Protein AF-A0A3G1A883-F1 (afdb_monomer)

Foldseek 3Di:
DVVVCVVVVHDDDDFDFDPVVVLVCCVPVNFAAVVGPVVVVRVVVRVVVVCVVVVQQAAEDAAALPPDVVLVVVLVVCVVVVHQDDNRYGYPPHDPDPLNVLVVCLVVVNDDVVLLLLQLDDDDLRDLPDDLLSNVSCVPPDDPDVPSNVVSLVVCCVPAPVVQDDSCLCVNRVLSNYHSVVSNVVVVCVVPDDCPDDDDSVNSSCVSNVSNDPDPD

Sequence (217 aa):
MEKIASKLDVPLETATPDKNKLLYYMATQGLPKRGDRWCTYLKTRSLREVKKKIKAEIEAKAERALEAGKRYERLSSLANKGIYLNGGVINLVHDLTITEIAELLKKEGLVHPHYIQGLPRVSCRFCPYRGLYELKLSEKHEVEDEGTIDSILARTYREYYSQVSTREEFLTYHLWRFTPSVAKLRLQEEKETLHSEKLTLDQAREMFSSLWVASRG

Solvent-accessible surface area (backbone atoms only — not comparable to full-atom values): 12824 Å² total; per-residue (Å²): 108,67,71,56,28,62,76,67,75,45,90,78,86,83,71,71,58,61,63,69,60,50,51,50,45,35,75,72,70,26,70,44,25,59,98,46,52,67,64,55,54,43,53,55,49,30,50,51,55,50,40,61,75,71,62,63,74,64,45,82,47,84,57,33,16,89,74,41,71,79,39,27,69,64,35,45,64,30,49,78,67,70,53,41,68,57,95,48,35,36,34,92,38,32,77,52,52,73,64,60,50,36,52,53,28,52,76,69,74,60,65,56,67,56,35,64,70,21,33,87,67,93,74,66,72,76,44,42,85,53,52,71,68,53,40,62,71,32,70,82,55,88,67,98,54,61,68,61,52,51,54,36,51,54,49,46,36,65,78,62,30,61,91,63,44,56,74,64,57,35,58,75,70,48,33,69,24,40,55,57,73,56,33,41,51,55,54,50,53,57,76,68,52,78,78,86,74,84,82,52,74,65,57,52,25,48,64,45,12,55,74,63,49,77,77,85,125

Radius of gyration: 20.19 Å; Cα contacts (8 Å, |Δi|>4): 188; chains: 1; bounding box: 50×40×55 Å

Organism: NCBI:txid697581

Nearest PDB structures (foldseek):
  4abn-assembly1_A  TM=1.892E-01  e=7.967E+00  Mus musculus
  4abn-assembly2_B  TM=2.180E-01  e=9.898E+00  Mus musculus

Structure (mmCIF, N/CA/C/O backbone):
data_AF-A0A3G1A883-F1
#
_entry.id   AF-A0A3G1A883-F1
#
loop_
_atom_site.group_PDB
_atom_site.id
_atom_site.type_symbol
_atom_site.label_atom_id
_atom_site.label_alt_id
_atom_site.label_comp_id
_atom_site.label_asym_id
_atom_site.label_entity_id
_atom_site.label_seq_id
_atom_site.pdbx_PDB_ins_code
_atom_site.Cartn_x
_atom_site.Cartn_y
_atom_site.Cartn_z
_atom_site.occupancy
_atom_site.B_iso_or_equiv
_atom_site.auth_seq_id
_atom_site.auth_comp_id
_atom_site.auth_asym_id
_atom_site.auth_atom_id
_atom_site.pdbx_PDB_model_num
ATOM 1 N N . MET A 1 1 ? -3.118 -8.995 12.909 1.00 80.31 1 MET A N 1
ATOM 2 C CA . MET A 1 1 ? -4.585 -8.869 13.064 1.00 80.31 1 MET A CA 1
ATOM 3 C C . MET A 1 1 ? -5.096 -9.831 14.121 1.00 80.31 1 MET A C 1
ATOM 5 O O . MET A 1 1 ? -5.686 -9.362 15.079 1.00 80.31 1 MET A O 1
ATOM 9 N N . GLU A 1 2 ? -4.777 -11.122 14.025 1.00 87.19 2 GLU A N 1
ATOM 10 C CA . GLU A 1 2 ? -5.146 -12.147 15.022 1.00 87.19 2 GLU A CA 1
ATOM 11 C C . GLU A 1 2 ? -4.740 -11.782 16.457 1.00 87.19 2 GLU A C 1
ATOM 13 O O . GLU A 1 2 ? -5.580 -11.798 17.347 1.00 87.19 2 GLU A O 1
ATOM 18 N N . LYS A 1 3 ? -3.497 -11.317 16.665 1.00 86.62 3 LYS A N 1
ATOM 19 C CA . LYS A 1 3 ? -3.028 -10.821 17.976 1.00 86.62 3 LYS A CA 1
ATOM 20 C C . LYS A 1 3 ? -3.941 -9.739 18.576 1.00 86.62 3 LYS A C 1
ATOM 22 O O . LYS A 1 3 ? -4.154 -9.720 19.780 1.00 86.62 3 LYS A O 1
ATOM 27 N N . ILE A 1 4 ? -4.456 -8.825 17.748 1.00 88.88 4 ILE A N 1
ATOM 28 C CA . ILE A 1 4 ? -5.314 -7.721 18.207 1.00 88.88 4 ILE A CA 1
ATOM 29 C C . ILE A 1 4 ? -6.705 -8.251 18.549 1.00 88.88 4 ILE A C 1
ATOM 31 O O . ILE A 1 4 ? -7.224 -7.928 19.610 1.00 88.88 4 ILE A O 1
ATOM 35 N N . ALA A 1 5 ? -7.279 -9.083 17.676 1.00 90.88 5 ALA A N 1
ATOM 36 C CA . ALA A 1 5 ? -8.585 -9.693 17.900 1.00 90.88 5 ALA A CA 1
ATOM 37 C C . ALA A 1 5 ? -8.602 -10.533 19.187 1.00 90.88 5 ALA A C 1
ATOM 39 O O . ALA A 1 5 ? -9.494 -10.371 20.009 1.00 90.88 5 ALA A O 1
ATOM 40 N N . SER A 1 6 ? -7.551 -11.331 19.409 1.00 89.19 6 SER A N 1
ATOM 41 C CA . SER A 1 6 ? -7.370 -12.109 20.638 1.00 89.19 6 SER A CA 1
ATOM 42 C C . SER A 1 6 ? -7.191 -11.227 21.879 1.00 89.19 6 SER A C 1
ATOM 44 O O . SER A 1 6 ? -7.816 -11.502 22.895 1.00 89.19 6 SER A O 1
ATOM 46 N N . LYS A 1 7 ? -6.404 -10.139 21.809 1.00 89.19 7 LYS A N 1
ATOM 47 C CA . LYS A 1 7 ? -6.234 -9.201 22.941 1.00 89.19 7 LYS A CA 1
ATOM 48 C C . LYS A 1 7 ? -7.548 -8.511 23.334 1.00 89.19 7 LYS A C 1
ATOM 50 O O . LYS A 1 7 ? -7.721 -8.175 24.499 1.00 89.19 7 LYS A O 1
ATOM 55 N N . LEU A 1 8 ? -8.431 -8.262 22.368 1.00 91.00 8 LEU A N 1
ATOM 56 C CA . LEU A 1 8 ? -9.716 -7.588 22.574 1.00 91.00 8 LEU A CA 1
ATOM 57 C C . LEU A 1 8 ? -10.884 -8.553 22.817 1.00 91.00 8 LEU A C 1
ATOM 59 O O . LEU A 1 8 ? -11.998 -8.080 23.009 1.00 91.00 8 LEU A O 1
ATOM 63 N N . ASP A 1 9 ? -10.638 -9.865 22.781 1.00 93.69 9 ASP A N 1
ATOM 64 C CA . ASP A 1 9 ? -11.664 -10.910 22.857 1.00 93.69 9 ASP A CA 1
ATOM 65 C C . ASP A 1 9 ? -12.824 -10.694 21.864 1.00 93.69 9 ASP A C 1
ATOM 67 O O . ASP A 1 9 ? -14.006 -10.776 22.192 1.00 93.69 9 ASP A O 1
ATOM 71 N N . VAL A 1 10 ? -12.476 -10.360 20.615 1.00 92.50 10 VAL A N 1
ATOM 72 C CA . VAL A 1 10 ? -13.451 -10.143 19.535 1.00 92.50 10 VAL A CA 1
ATOM 73 C C . VAL A 1 10 ? -13.255 -11.140 18.393 1.00 92.50 10 VAL A C 1
ATOM 75 O O . VAL A 1 10 ? -12.116 -11.415 18.001 1.00 92.50 10 VAL A O 1
ATOM 78 N N . PRO A 1 11 ? -14.344 -11.652 17.788 1.00 90.50 11 PRO A N 1
ATOM 79 C CA . PRO A 1 11 ? -14.242 -12.514 16.619 1.00 90.50 11 PRO A CA 1
ATOM 80 C C . PRO A 1 11 ? -13.691 -11.735 15.417 1.00 90.50 11 PRO A C 1
ATOM 82 O O . PRO A 1 11 ? -14.156 -10.641 15.089 1.00 90.50 11 PRO A O 1
ATOM 85 N N . LEU A 1 12 ? -12.704 -12.316 14.732 1.00 92.12 12 LEU A N 1
ATOM 86 C CA . LEU A 1 12 ? -12.123 -11.748 13.517 1.00 92.12 12 LEU A CA 1
ATOM 87 C C . LEU A 1 12 ? -12.805 -12.330 12.273 1.00 92.12 12 LEU A C 1
ATOM 89 O O . LEU A 1 12 ? -12.467 -13.424 11.831 1.00 92.12 12 LEU A O 1
ATOM 93 N N . GLU A 1 13 ? -13.712 -11.569 11.662 1.00 91.19 13 GLU A N 1
ATOM 94 C CA . GLU A 1 13 ? -14.245 -11.900 10.335 1.00 91.19 13 GLU A CA 1
ATOM 95 C C . GLU A 1 13 ? -13.267 -11.410 9.254 1.00 91.19 13 GLU A C 1
ATOM 97 O O . GLU A 1 13 ? -12.919 -10.225 9.189 1.00 91.19 13 GLU A O 1
ATOM 102 N N . THR A 1 14 ? -12.825 -12.315 8.379 1.00 91.44 14 THR A N 1
ATOM 103 C CA . THR A 1 14 ? -11.969 -11.981 7.232 1.00 91.44 14 THR A CA 1
ATOM 104 C C . THR A 1 14 ? -12.774 -11.997 5.936 1.00 91.44 14 THR A C 1
ATOM 106 O O . THR A 1 14 ? -13.655 -12.827 5.733 1.00 91.44 14 THR A O 1
ATOM 109 N N . ALA A 1 15 ? -12.495 -11.040 5.049 1.00 92.94 15 ALA A N 1
ATOM 110 C CA . ALA A 1 15 ? -13.175 -10.905 3.765 1.00 92.94 15 ALA A CA 1
ATOM 111 C C . ALA A 1 15 ? -12.174 -11.119 2.627 1.00 92.94 15 ALA A C 1
ATOM 113 O O . ALA A 1 15 ? -11.273 -10.298 2.434 1.00 92.94 15 ALA A O 1
ATOM 114 N N . THR A 1 16 ? -12.362 -12.183 1.852 1.00 92.75 16 THR A N 1
ATOM 115 C CA . THR A 1 16 ? -11.492 -12.524 0.719 1.00 92.75 16 THR A CA 1
ATOM 116 C C . THR A 1 16 ? -12.195 -12.184 -0.599 1.00 92.75 16 THR A C 1
ATOM 118 O O . THR A 1 16 ? -13.404 -12.404 -0.727 1.00 92.75 16 THR A O 1
ATOM 121 N N . PRO A 1 17 ? -11.495 -11.601 -1.588 1.00 93.81 17 PRO A N 1
ATOM 122 C CA . PRO A 1 17 ? -12.058 -11.421 -2.919 1.00 93.81 17 PRO A CA 1
ATOM 123 C C . PRO A 1 17 ? -12.319 -12.765 -3.604 1.00 93.81 17 PRO A C 1
ATOM 125 O O . PRO A 1 17 ? -11.613 -13.743 -3.388 1.00 93.81 17 PRO A O 1
ATOM 128 N N . ASP A 1 18 ? -13.322 -12.782 -4.477 1.00 93.50 18 ASP A N 1
ATOM 129 C CA . ASP A 1 18 ? -13.596 -13.900 -5.380 1.00 93.50 18 ASP A CA 1
ATOM 130 C C . ASP A 1 18 ? -12.344 -14.222 -6.218 1.00 93.50 18 ASP A C 1
ATOM 132 O O . ASP A 1 18 ? -11.878 -13.386 -7.004 1.00 93.50 18 ASP A O 1
ATOM 136 N N . LYS A 1 19 ? -11.794 -15.429 -6.026 1.00 93.19 19 LYS A N 1
ATOM 137 C CA . LYS A 1 19 ? -10.535 -15.869 -6.645 1.00 93.19 19 LYS A CA 1
ATOM 138 C C . LYS A 1 19 ? -10.628 -15.915 -8.169 1.00 93.19 19 LYS A C 1
ATOM 140 O O . LYS A 1 19 ? -9.688 -15.504 -8.843 1.00 93.19 19 LYS A O 1
ATOM 145 N N . ASN A 1 20 ? -11.771 -16.318 -8.722 1.00 94.81 20 ASN A N 1
ATOM 146 C CA . ASN A 1 20 ? -11.961 -16.378 -10.171 1.00 94.81 20 ASN A CA 1
ATOM 147 C C . ASN A 1 20 ? -11.961 -14.975 -10.778 1.00 94.81 20 ASN A C 1
ATOM 149 O O . ASN A 1 20 ? -11.325 -14.744 -11.804 1.00 94.81 20 ASN A O 1
ATOM 153 N N . LYS A 1 21 ? -12.604 -14.007 -10.115 1.00 95.44 21 LYS A N 1
ATOM 154 C CA . LYS A 1 21 ? -12.554 -12.603 -10.553 1.00 95.44 21 LYS A CA 1
ATOM 155 C C . LYS A 1 21 ? -11.153 -12.024 -10.435 1.00 95.44 21 LYS A C 1
ATOM 157 O O . LYS A 1 21 ? -10.721 -11.325 -11.344 1.00 95.44 21 LYS A O 1
ATOM 162 N N . LEU A 1 22 ? -10.445 -12.304 -9.341 1.00 94.94 22 LEU A N 1
ATOM 163 C CA . LEU A 1 22 ? -9.058 -11.873 -9.162 1.00 94.94 22 LEU A CA 1
ATOM 164 C C . LEU A 1 22 ? -8.174 -12.377 -10.311 1.00 94.94 22 LEU A C 1
ATOM 166 O O . LEU A 1 22 ? -7.515 -11.572 -10.968 1.00 94.94 22 LEU A O 1
ATOM 170 N N . LEU A 1 23 ? -8.221 -13.682 -10.592 1.00 94.69 23 LEU A N 1
ATOM 171 C CA . LEU A 1 23 ? -7.467 -14.301 -11.681 1.00 94.69 23 LEU A CA 1
ATOM 172 C C . LEU A 1 23 ? -7.874 -13.743 -13.045 1.00 94.69 23 LEU A C 1
ATOM 174 O O . LEU A 1 23 ? -7.003 -13.451 -13.856 1.00 94.69 23 LEU A O 1
ATOM 178 N N . TYR A 1 24 ? -9.168 -13.508 -13.278 1.00 95.81 24 TYR A N 1
ATOM 179 C CA . TYR A 1 24 ? -9.652 -12.865 -14.499 1.00 95.81 24 TYR A CA 1
ATOM 180 C C . TYR A 1 24 ? -9.040 -11.471 -14.701 1.00 95.81 24 TYR A C 1
ATOM 182 O O . TYR A 1 24 ? -8.519 -11.176 -15.778 1.00 95.81 24 TYR A O 1
ATOM 190 N N . TYR A 1 25 ? -9.049 -10.615 -13.673 1.00 96.12 25 TYR A N 1
ATOM 191 C CA . TYR A 1 25 ? -8.440 -9.284 -13.763 1.00 96.12 25 TYR A CA 1
ATOM 192 C C . TYR A 1 25 ? -6.928 -9.360 -13.987 1.00 96.12 25 TYR A C 1
ATOM 194 O O . TYR A 1 25 ? -6.402 -8.638 -14.828 1.00 96.12 25 TYR A O 1
ATOM 202 N N . MET A 1 26 ? -6.225 -10.262 -13.299 1.00 94.94 26 MET A N 1
ATOM 203 C CA . MET A 1 26 ? -4.786 -10.452 -13.506 1.00 94.94 26 MET A CA 1
ATOM 204 C C . MET A 1 26 ? -4.472 -10.953 -14.923 1.00 94.94 26 MET A C 1
ATOM 206 O O . MET A 1 26 ? -3.575 -10.430 -15.589 1.00 94.94 26 MET A O 1
ATOM 210 N N . ALA A 1 27 ? -5.242 -11.921 -15.420 1.00 94.25 27 ALA A N 1
ATOM 211 C CA . ALA A 1 27 ? -5.080 -12.503 -16.748 1.00 94.25 27 ALA A CA 1
ATOM 212 C C . ALA A 1 27 ? -5.402 -11.519 -17.879 1.00 94.25 27 ALA A C 1
ATOM 214 O O . ALA A 1 27 ? -4.803 -11.616 -18.942 1.00 94.25 27 ALA A O 1
ATOM 215 N N . THR A 1 28 ? -6.299 -10.558 -17.660 1.00 93.56 28 THR A N 1
ATOM 216 C CA . THR A 1 28 ? -6.707 -9.593 -18.694 1.00 93.56 28 THR A CA 1
ATOM 217 C C . THR A 1 28 ? -5.953 -8.268 -18.595 1.00 93.56 28 THR A C 1
ATOM 219 O O . THR A 1 28 ? -5.447 -7.775 -19.597 1.00 93.56 28 THR A O 1
ATOM 222 N N . GLN A 1 29 ? -5.800 -7.709 -17.394 1.00 93.75 29 GLN A N 1
ATOM 223 C CA . GLN A 1 29 ? -5.249 -6.363 -17.168 1.00 93.75 29 GLN A CA 1
ATOM 224 C C . GLN A 1 29 ? -3.818 -6.363 -16.611 1.00 93.75 29 GLN A C 1
ATOM 226 O O . GLN A 1 29 ? -3.143 -5.329 -16.619 1.00 93.75 29 GLN A O 1
ATOM 231 N N . GLY A 1 30 ? -3.335 -7.514 -16.141 1.00 95.69 30 GLY A N 1
ATOM 232 C CA . GLY A 1 30 ? -2.066 -7.624 -15.430 1.00 95.69 30 GLY A CA 1
ATOM 233 C C . GLY A 1 30 ? -2.177 -7.189 -13.967 1.00 95.69 30 GLY A C 1
ATOM 234 O O . GLY A 1 30 ? -3.262 -7.138 -13.385 1.00 95.69 30 GLY A O 1
ATOM 235 N N . LEU A 1 31 ? -1.037 -6.871 -13.350 1.00 96.31 31 LEU A N 1
ATOM 236 C CA . LEU A 1 31 ? -1.010 -6.312 -11.996 1.00 96.31 31 LEU A CA 1
ATOM 237 C C . LEU A 1 31 ? -1.662 -4.913 -11.951 1.00 96.31 31 LEU A C 1
ATOM 239 O O . LEU A 1 31 ? -1.635 -4.190 -12.950 1.00 96.31 31 LEU A O 1
ATOM 243 N N . PRO A 1 32 ? -2.238 -4.502 -10.803 1.00 96.12 32 PRO A N 1
ATOM 244 C CA . PRO A 1 32 ? -2.897 -3.202 -10.676 1.00 96.12 32 PRO A CA 1
ATOM 245 C C . PRO A 1 32 ? -1.933 -2.045 -10.954 1.00 96.12 32 PRO A C 1
ATOM 247 O O . PRO A 1 32 ? -0.794 -2.058 -10.498 1.00 96.12 32 PRO A O 1
ATOM 250 N N . LYS A 1 33 ? -2.399 -0.994 -11.633 1.00 95.62 33 LYS A N 1
ATOM 251 C CA . LYS A 1 33 ? -1.567 0.149 -12.043 1.00 95.62 33 LYS A CA 1
ATOM 252 C C . LYS A 1 33 ? -1.961 1.420 -11.295 1.00 95.62 33 LYS A C 1
ATOM 254 O O . LYS A 1 33 ? -3.002 1.508 -10.638 1.00 95.62 33 LYS A O 1
ATOM 259 N N . ARG A 1 34 ? -1.116 2.448 -11.349 1.00 94.88 34 ARG A N 1
ATOM 260 C CA . ARG A 1 34 ? -1.487 3.786 -10.875 1.00 94.88 34 ARG A CA 1
ATOM 261 C C . ARG A 1 34 ? -2.581 4.334 -11.788 1.00 94.88 34 ARG A C 1
ATOM 263 O O . ARG A 1 34 ? -2.458 4.261 -13.003 1.00 94.88 34 ARG A O 1
ATOM 270 N N . GLY A 1 35 ? -3.651 4.856 -11.195 1.00 90.88 35 GLY A N 1
ATOM 271 C CA . GLY A 1 35 ? -4.847 5.280 -11.932 1.00 90.88 35 GLY A CA 1
ATOM 272 C C . GLY A 1 35 ? -5.842 4.151 -12.224 1.00 90.88 35 GLY A C 1
ATOM 273 O O . GLY A 1 35 ? -7.036 4.420 -12.235 1.00 90.88 35 GLY A O 1
ATOM 274 N N . ASP A 1 36 ? -5.388 2.898 -12.326 1.00 90.81 36 ASP A N 1
ATOM 275 C CA . ASP A 1 36 ? -6.244 1.734 -12.586 1.00 90.81 36 ASP A CA 1
ATOM 276 C C . ASP A 1 36 ? -6.092 0.656 -11.500 1.00 90.81 36 ASP A C 1
ATOM 278 O O . ASP A 1 36 ? -5.261 -0.256 -11.559 1.00 90.81 36 ASP A O 1
ATOM 282 N N . ARG A 1 37 ? -6.891 0.813 -10.439 1.00 91.75 37 ARG A N 1
ATOM 283 C CA . ARG A 1 37 ? -6.879 -0.047 -9.249 1.00 91.75 37 ARG A CA 1
ATOM 284 C C . ARG A 1 37 ? -8.102 -0.954 -9.193 1.00 91.75 37 ARG A C 1
ATOM 286 O O . ARG A 1 37 ? -8.859 -0.905 -8.216 1.00 91.75 37 ARG A O 1
ATOM 293 N N . TRP A 1 38 ? -8.261 -1.828 -10.180 1.00 94.75 38 TRP A N 1
ATOM 294 C CA . TRP A 1 38 ? -9.290 -2.874 -10.155 1.00 94.75 38 TRP A CA 1
ATOM 295 C C . TRP A 1 38 ? -9.273 -3.687 -8.840 1.00 94.75 38 TRP A C 1
ATOM 297 O O . TRP A 1 38 ? -10.321 -4.047 -8.303 1.00 94.75 38 TRP A O 1
ATOM 307 N N . CYS A 1 39 ? -8.102 -3.871 -8.219 1.00 94.88 39 CYS A N 1
ATOM 308 C CA . CYS A 1 39 ? -7.965 -4.568 -6.935 1.00 94.88 39 CYS A CA 1
ATOM 309 C C . CYS A 1 39 ? -8.685 -3.862 -5.768 1.00 94.88 39 CYS A C 1
ATOM 311 O O . CYS A 1 39 ? -9.176 -4.512 -4.844 1.00 94.88 39 CYS A O 1
ATOM 313 N N . THR A 1 40 ? -8.800 -2.529 -5.805 1.00 94.88 40 THR A N 1
ATOM 314 C CA . THR A 1 40 ? -9.529 -1.759 -4.782 1.00 94.88 40 THR A CA 1
ATOM 315 C C . THR A 1 40 ? -11.031 -1.986 -4.903 1.00 94.88 40 THR A C 1
ATOM 317 O O . THR A 1 40 ? -11.722 -2.080 -3.887 1.00 94.88 40 THR A O 1
ATOM 320 N N . TYR A 1 41 ? -11.540 -2.129 -6.128 1.00 94.06 41 TYR A N 1
ATOM 321 C CA . TYR A 1 41 ? -12.930 -2.512 -6.353 1.00 94.06 41 TYR A CA 1
ATOM 322 C C . TYR A 1 41 ? -13.225 -3.888 -5.739 1.00 94.06 41 TYR A C 1
ATOM 324 O O . TYR A 1 41 ? -14.160 -4.001 -4.948 1.00 94.06 41 TYR A O 1
ATOM 332 N N . LEU A 1 42 ? -12.382 -4.897 -5.992 1.00 95.44 42 LEU A N 1
ATOM 333 C CA . LEU A 1 42 ? -12.554 -6.230 -5.398 1.00 95.44 42 LEU A CA 1
ATOM 334 C C . LEU A 1 42 ? -12.522 -6.187 -3.863 1.00 95.44 42 LEU A C 1
ATOM 336 O O . LEU A 1 42 ? -13.435 -6.698 -3.221 1.00 95.44 42 LEU A O 1
ATOM 340 N N . LYS A 1 43 ? -11.541 -5.487 -3.274 1.00 94.44 43 LYS A N 1
ATOM 341 C CA . LYS A 1 43 ? -11.455 -5.288 -1.816 1.00 94.44 43 LYS A CA 1
ATOM 342 C C . LYS A 1 43 ? -12.729 -4.657 -1.249 1.00 94.44 43 LYS A C 1
ATOM 344 O O . LYS A 1 43 ? -13.287 -5.134 -0.265 1.00 94.44 43 LYS A O 1
ATOM 349 N N . THR A 1 44 ? -13.172 -3.544 -1.832 1.00 94.56 44 THR A N 1
ATOM 350 C CA . THR A 1 44 ? -14.329 -2.797 -1.311 1.00 94.56 44 THR A CA 1
ATOM 351 C C . THR A 1 44 ? -15.631 -3.568 -1.477 1.00 94.56 44 THR A C 1
ATOM 353 O O . THR A 1 44 ? -16.489 -3.484 -0.600 1.00 94.56 44 THR A O 1
ATOM 356 N N . ARG A 1 45 ? -15.771 -4.351 -2.550 1.00 94.81 45 ARG A N 1
ATOM 357 C CA . ARG A 1 45 ? -16.911 -5.242 -2.759 1.00 94.81 45 ARG A CA 1
ATOM 358 C C . ARG A 1 45 ? -16.999 -6.310 -1.668 1.00 94.81 45 ARG A C 1
ATOM 360 O O . ARG A 1 45 ? -18.036 -6.379 -1.016 1.00 94.81 45 ARG A O 1
ATOM 367 N N . SER A 1 46 ? -15.921 -7.053 -1.413 1.00 94.94 46 SER A N 1
ATOM 368 C CA . SER A 1 46 ? -15.905 -8.092 -0.371 1.00 94.94 46 SER A CA 1
ATOM 369 C C . SER A 1 46 ? -16.227 -7.525 1.012 1.00 94.94 46 SER A C 1
ATOM 371 O O . SER A 1 46 ? -17.024 -8.091 1.754 1.00 94.94 46 SER A O 1
ATOM 373 N N . LEU A 1 47 ? -15.694 -6.343 1.341 1.00 93.69 47 LEU A N 1
ATOM 374 C CA . LEU A 1 47 ? -16.017 -5.670 2.604 1.00 93.69 47 LEU A CA 1
ATOM 375 C C . LEU A 1 47 ? -17.495 -5.258 2.698 1.00 93.69 47 LEU A C 1
ATOM 377 O O . LEU A 1 47 ? -18.079 -5.327 3.775 1.00 93.69 47 LEU A O 1
ATOM 381 N N . ARG A 1 48 ? -18.121 -4.827 1.594 1.00 92.62 48 ARG A N 1
ATOM 382 C CA . ARG A 1 48 ? -19.559 -4.497 1.571 1.00 92.62 48 ARG A CA 1
ATOM 383 C C . ARG A 1 48 ? -20.430 -5.734 1.770 1.00 92.62 48 ARG A C 1
ATOM 385 O O . ARG A 1 48 ? -21.446 -5.640 2.450 1.00 92.62 48 ARG A O 1
ATOM 392 N N . GLU A 1 49 ? -20.051 -6.863 1.179 1.00 93.50 49 GLU A N 1
ATOM 393 C CA . GLU A 1 49 ? -20.764 -8.137 1.328 1.00 93.50 49 GLU A CA 1
ATOM 394 C C . GLU A 1 49 ? -20.732 -8.605 2.791 1.00 93.50 49 GLU A C 1
ATOM 396 O O . GLU A 1 49 ? -21.786 -8.887 3.364 1.00 93.50 49 GLU A O 1
ATOM 401 N N . VAL A 1 50 ? -19.564 -8.544 3.442 1.00 93.12 50 VAL A N 1
ATOM 402 C CA . VAL A 1 50 ? -19.438 -8.851 4.876 1.00 93.12 50 VAL A CA 1
ATOM 403 C C . VAL A 1 50 ? -20.247 -7.886 5.741 1.00 93.12 50 VAL A C 1
ATOM 405 O O . VAL A 1 50 ? -21.016 -8.338 6.584 1.00 93.12 50 VAL A O 1
ATOM 408 N N . LYS A 1 51 ? -20.169 -6.569 5.501 1.00 92.00 51 LYS A N 1
ATOM 409 C CA . LYS A 1 51 ? -20.959 -5.573 6.253 1.00 92.00 51 LYS A CA 1
ATOM 410 C C . LYS A 1 51 ? -22.463 -5.839 6.206 1.00 92.00 51 LYS A C 1
ATOM 412 O O . LYS A 1 51 ? -23.133 -5.703 7.225 1.00 92.00 51 LYS A O 1
ATOM 417 N N . LYS A 1 52 ? -22.988 -6.229 5.039 1.00 91.88 52 LYS A N 1
ATOM 418 C CA . LYS A 1 52 ? -24.404 -6.597 4.880 1.00 91.88 52 LYS A CA 1
ATOM 419 C C . LYS A 1 52 ? -24.755 -7.855 5.673 1.00 91.88 52 LYS A C 1
ATOM 421 O O . LYS A 1 52 ? -25.795 -7.878 6.320 1.00 91.88 52 LYS A O 1
ATOM 426 N N . LYS A 1 53 ? -23.886 -8.871 5.644 1.00 92.81 53 LYS A N 1
ATOM 427 C CA . LYS A 1 53 ? -24.066 -10.132 6.380 1.00 92.81 53 LYS A CA 1
ATOM 428 C C . LYS A 1 53 ? -24.134 -9.900 7.891 1.00 92.81 53 LYS A C 1
ATOM 430 O O . LYS A 1 53 ? -25.026 -10.435 8.538 1.00 92.81 53 LYS A O 1
ATOM 435 N N . ILE A 1 54 ? -23.240 -9.070 8.432 1.00 92.38 54 ILE A N 1
ATOM 436 C CA . ILE A 1 54 ? -2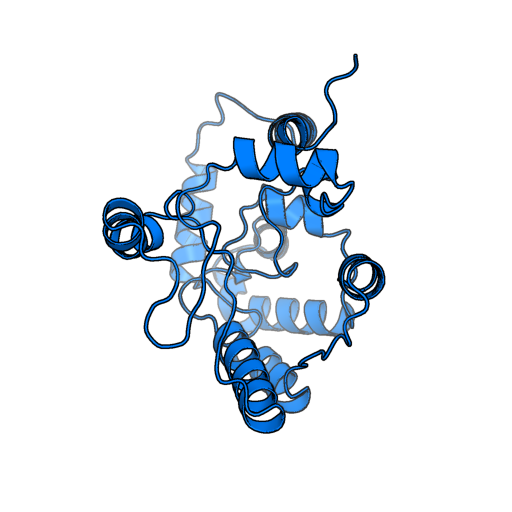3.187 -8.766 9.873 1.00 92.38 54 ILE A CA 1
ATOM 437 C C . ILE A 1 54 ? -24.154 -7.653 10.302 1.00 92.38 54 ILE A C 1
ATOM 439 O O . ILE A 1 54 ? -24.230 -7.352 11.487 1.00 92.38 54 ILE A O 1
ATOM 443 N N . LYS A 1 55 ? -24.867 -7.027 9.353 1.00 92.06 55 LYS A N 1
ATOM 444 C CA . LYS A 1 55 ? -25.783 -5.896 9.586 1.00 92.06 55 LYS A CA 1
ATOM 445 C C . LYS A 1 55 ? -25.146 -4.766 10.411 1.00 92.06 55 LYS A C 1
ATOM 447 O O . LYS A 1 55 ? -25.761 -4.240 11.329 1.00 92.06 55 LYS A O 1
ATOM 452 N N . ALA A 1 56 ? -23.905 -4.401 10.088 1.00 89.88 56 ALA A N 1
ATOM 453 C CA . ALA A 1 56 ? -23.192 -3.361 10.827 1.00 89.88 56 ALA A CA 1
ATOM 454 C C . ALA A 1 56 ? -23.884 -1.994 10.678 1.00 89.88 56 ALA A C 1
ATOM 456 O O . ALA A 1 56 ? -23.979 -1.470 9.567 1.00 89.88 56 ALA A O 1
ATOM 457 N N . GLU A 1 57 ? -24.314 -1.414 11.798 1.00 91.69 57 GLU A N 1
ATOM 458 C CA . GLU A 1 57 ? -24.911 -0.071 11.859 1.00 91.69 57 GLU A CA 1
ATOM 459 C C . GLU A 1 57 ? -23.851 1.032 11.918 1.00 91.69 57 GLU A C 1
ATOM 461 O O . GLU A 1 57 ? -24.040 2.119 11.371 1.00 91.69 57 GLU A O 1
ATOM 466 N N . ILE A 1 58 ? -22.716 0.735 12.561 1.00 93.88 58 ILE A N 1
ATOM 467 C CA . ILE A 1 58 ? -21.601 1.663 12.739 1.00 93.88 58 ILE A CA 1
ATOM 468 C C . ILE A 1 58 ? -20.319 1.052 12.167 1.00 93.88 58 ILE A C 1
ATOM 470 O O . ILE A 1 58 ? -19.988 -0.107 12.414 1.00 93.88 58 ILE A O 1
ATOM 474 N N . GLU A 1 59 ? -19.566 1.851 11.413 1.00 93.62 59 GLU A N 1
ATOM 475 C CA . GLU A 1 59 ? -18.232 1.512 10.923 1.00 93.62 59 GLU A CA 1
ATOM 476 C C . GLU A 1 59 ? -17.167 2.330 11.653 1.00 93.62 59 GLU A C 1
ATOM 478 O O . GLU A 1 59 ? -17.127 3.554 11.536 1.00 93.62 59 GLU A O 1
ATOM 483 N N . ALA A 1 60 ? -16.239 1.651 12.324 1.00 93.69 60 ALA A N 1
ATOM 484 C CA . ALA A 1 60 ? -15.029 2.285 12.826 1.00 93.69 60 ALA A CA 1
ATOM 485 C C . ALA A 1 60 ? -13.975 2.417 11.717 1.00 93.69 60 ALA A C 1
ATOM 487 O O . ALA A 1 60 ? -13.640 1.448 11.031 1.00 93.69 60 ALA A O 1
ATOM 488 N N . LYS A 1 61 ? -13.425 3.620 11.553 1.00 93.00 61 LYS A N 1
ATOM 489 C CA . LYS A 1 61 ? -12.278 3.907 10.685 1.00 93.00 61 LYS A CA 1
ATOM 490 C C . LYS A 1 61 ? -11.157 4.536 11.493 1.00 93.00 61 LYS A C 1
ATOM 492 O O . LYS A 1 61 ? -11.395 5.202 12.489 1.00 93.00 61 LYS A O 1
ATOM 497 N N . ALA A 1 62 ? -9.938 4.344 11.010 1.00 92.62 62 ALA A N 1
ATOM 498 C CA . ALA A 1 62 ? -8.737 4.935 11.580 1.00 92.62 62 ALA A CA 1
ATOM 499 C C . ALA A 1 62 ? -8.001 5.741 10.502 1.00 92.62 62 ALA A C 1
ATOM 501 O O . ALA A 1 62 ? -6.917 5.371 10.060 1.00 92.62 62 ALA A O 1
ATOM 502 N N . GLU A 1 63 ? -8.651 6.785 9.984 1.00 93.12 63 GLU A N 1
ATOM 503 C CA . GLU A 1 63 ? -8.046 7.681 8.992 1.00 93.12 63 GLU A CA 1
ATOM 504 C C . GLU A 1 63 ? -7.625 8.977 9.660 1.00 93.12 63 GLU A C 1
ATOM 506 O O . GLU A 1 63 ? -8.432 9.569 10.371 1.00 93.12 63 GLU A O 1
ATOM 511 N N . ARG A 1 64 ? -6.417 9.456 9.368 1.00 92.94 64 ARG A N 1
ATOM 512 C CA . ARG A 1 64 ? -5.891 10.692 9.957 1.00 92.94 64 ARG A CA 1
ATOM 513 C C . ARG A 1 64 ? -5.911 11.820 8.939 1.00 92.94 64 ARG A C 1
ATOM 515 O O . ARG A 1 64 ? -5.636 11.597 7.756 1.00 92.94 64 ARG A O 1
ATOM 522 N N . ALA A 1 65 ? -6.214 13.036 9.384 1.00 91.25 65 ALA A N 1
ATOM 523 C CA . ALA A 1 65 ? -6.208 14.222 8.532 1.00 91.25 65 ALA A CA 1
ATOM 524 C C . ALA A 1 65 ? -4.825 14.424 7.893 1.00 91.25 65 ALA A C 1
ATOM 526 O O . ALA A 1 65 ? -4.722 14.659 6.691 1.00 91.25 65 ALA A O 1
ATOM 527 N N . LEU A 1 66 ? -3.763 14.209 8.672 1.00 90.19 66 LEU A N 1
ATOM 528 C CA . LEU A 1 66 ? -2.369 14.414 8.267 1.00 90.19 66 LEU A CA 1
ATOM 529 C C . LEU A 1 66 ? -1.783 13.295 7.377 1.00 90.19 66 LEU A C 1
ATOM 531 O O . LEU A 1 66 ? -0.587 13.287 7.112 1.00 90.19 66 LEU A O 1
ATOM 535 N N . GLU A 1 67 ? -2.585 12.333 6.904 1.00 87.44 67 GLU A N 1
ATOM 536 C CA . GLU A 1 67 ? -2.094 11.256 6.021 1.00 87.44 67 GLU A CA 1
ATOM 537 C C . GLU A 1 67 ? -2.028 11.635 4.542 1.00 87.44 67 GLU A C 1
ATOM 539 O O . GLU A 1 67 ? -1.232 11.062 3.798 1.00 87.44 67 GLU A O 1
ATOM 544 N N . ALA A 1 68 ? -2.904 12.532 4.086 1.00 88.19 68 ALA A N 1
ATOM 545 C CA . ALA A 1 68 ? -2.971 12.962 2.691 1.00 88.19 68 ALA A CA 1
ATOM 546 C C . ALA A 1 68 ? -3.801 14.244 2.556 1.00 88.19 68 ALA A C 1
ATOM 548 O O . ALA A 1 68 ? -4.787 14.401 3.269 1.00 88.19 68 ALA A O 1
ATOM 549 N N . GLY A 1 69 ? -3.509 15.088 1.559 1.00 88.81 69 GLY A N 1
ATOM 550 C CA . GLY A 1 69 ? -4.248 16.344 1.331 1.00 88.81 69 GLY A CA 1
ATOM 551 C C . GLY A 1 69 ? -5.771 16.163 1.234 1.00 88.81 69 GLY A C 1
ATOM 552 O O . GLY A 1 69 ? -6.521 16.797 1.966 1.00 88.81 69 GLY A O 1
ATOM 553 N N . LYS A 1 70 ? -6.243 15.177 0.455 1.00 88.12 70 LYS A N 1
ATOM 554 C CA . LYS A 1 70 ? -7.685 14.854 0.366 1.00 88.12 70 LYS A CA 1
ATOM 555 C C . LYS A 1 70 ? -8.302 14.400 1.696 1.00 88.12 70 LYS A C 1
ATOM 557 O O . LYS A 1 70 ? -9.507 14.531 1.900 1.00 88.12 70 LYS A O 1
ATOM 562 N N . ARG A 1 71 ? -7.506 13.787 2.584 1.00 90.69 71 ARG A N 1
ATOM 563 C CA . ARG A 1 71 ? -7.958 13.423 3.936 1.00 90.69 71 ARG A CA 1
ATOM 564 C C . ARG A 1 71 ? -8.004 14.655 4.822 1.00 90.69 71 ARG A C 1
ATOM 566 O O . ARG A 1 71 ? -8.990 14.810 5.529 1.00 90.69 71 ARG A O 1
ATOM 573 N N . TYR A 1 72 ? -7.004 15.524 4.730 1.00 91.62 72 TYR A N 1
ATOM 574 C CA . TYR A 1 72 ? -6.951 16.779 5.463 1.00 91.62 72 TYR A CA 1
ATOM 575 C C . TYR A 1 72 ? -8.176 17.647 5.174 1.00 91.62 72 TYR A C 1
ATOM 577 O O . TYR A 1 72 ? -8.892 17.996 6.105 1.00 91.62 72 TYR A O 1
ATOM 585 N N . GLU A 1 73 ? -8.497 17.893 3.903 1.00 89.44 73 GLU A N 1
ATOM 586 C CA . GLU A 1 73 ? -9.668 18.691 3.500 1.00 89.44 73 GLU A CA 1
ATOM 587 C C . GLU A 1 73 ? -10.972 18.160 4.115 1.00 89.44 73 GLU A C 1
ATOM 589 O O . GLU A 1 73 ? -11.769 18.915 4.666 1.00 89.44 73 GLU A O 1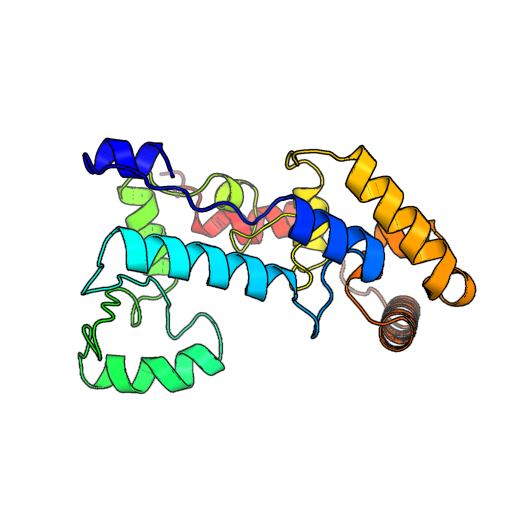
ATOM 594 N N . ARG A 1 74 ? -11.175 16.838 4.072 1.00 88.88 74 ARG A N 1
ATOM 595 C CA . ARG A 1 74 ? -12.402 16.207 4.572 1.00 88.88 74 ARG A CA 1
ATOM 596 C C . ARG A 1 74 ? -12.459 16.112 6.099 1.00 88.88 74 ARG A C 1
ATOM 598 O O . ARG A 1 74 ? -13.534 16.262 6.670 1.00 88.88 74 ARG A O 1
ATOM 605 N N . LEU A 1 75 ? -11.347 15.771 6.748 1.00 89.94 75 LEU A N 1
ATOM 606 C CA . LEU A 1 75 ? -11.312 15.431 8.174 1.00 89.94 75 LEU A CA 1
ATOM 607 C C . LEU A 1 75 ? -11.026 16.640 9.069 1.00 89.94 75 LEU A C 1
ATOM 609 O O . LEU A 1 75 ? -11.544 16.678 10.177 1.00 89.94 75 LEU A O 1
ATOM 613 N N . SER A 1 76 ? -10.293 17.652 8.595 1.00 86.31 76 SER A N 1
ATOM 614 C CA . SER A 1 76 ? -9.988 18.858 9.387 1.00 86.31 76 SER A CA 1
ATOM 615 C C . SER A 1 76 ? -11.250 19.611 9.819 1.00 86.31 76 SER A C 1
ATOM 617 O O . SER A 1 76 ? -11.349 20.044 10.961 1.00 86.31 76 SER A O 1
ATOM 619 N N . SER A 1 77 ? -12.266 19.696 8.951 1.00 87.25 77 SER A N 1
ATOM 620 C CA . SER A 1 77 ? -13.553 20.311 9.306 1.00 87.25 77 SER A CA 1
ATOM 621 C C . SER A 1 77 ? -14.281 19.556 10.425 1.00 87.25 77 SER A C 1
ATOM 623 O O . SER A 1 77 ? -14.946 20.178 11.250 1.00 87.25 77 SER A O 1
ATOM 625 N N . LEU A 1 78 ? -14.155 18.225 10.464 1.00 87.62 78 LEU A N 1
ATOM 626 C CA . LEU A 1 78 ? -14.750 17.394 11.514 1.00 87.62 78 LEU A CA 1
ATOM 627 C C . LEU A 1 78 ? -13.957 17.511 12.817 1.00 87.62 78 LEU A C 1
ATOM 629 O O . LEU A 1 78 ? -14.564 17.695 13.870 1.00 87.62 78 LEU A O 1
ATOM 633 N N . ALA A 1 79 ? -12.625 17.489 12.728 1.00 84.38 79 ALA A N 1
ATOM 634 C CA . ALA A 1 79 ? -11.721 17.675 13.858 1.00 84.38 79 ALA A CA 1
ATOM 635 C C . ALA A 1 79 ? -11.956 19.014 14.562 1.00 84.38 79 ALA A C 1
ATOM 637 O O . ALA A 1 79 ? -12.208 19.040 15.763 1.00 84.38 79 ALA A O 1
ATOM 638 N N . ASN A 1 80 ? -12.020 20.110 13.803 1.00 86.31 80 ASN A N 1
ATOM 639 C CA . ASN A 1 80 ? -12.263 21.451 14.347 1.00 86.31 80 ASN A CA 1
ATOM 640 C C . ASN A 1 80 ? -13.629 21.591 15.038 1.00 86.31 80 ASN A C 1
ATOM 642 O O . ASN A 1 80 ? -13.823 22.500 15.839 1.00 86.31 80 ASN A O 1
ATOM 646 N N . LYS A 1 81 ? -14.587 20.713 14.721 1.00 89.56 81 LYS A N 1
ATOM 647 C CA . LYS A 1 81 ? -15.922 20.677 15.335 1.00 89.56 81 LYS A CA 1
ATOM 648 C C . LYS A 1 81 ? -16.049 19.614 16.432 1.00 89.56 81 LYS A C 1
ATOM 650 O O . LYS A 1 81 ? -17.139 19.448 16.968 1.00 89.56 81 LYS A O 1
ATOM 655 N N . GLY A 1 82 ? -14.986 18.861 16.727 1.00 88.12 82 GLY A N 1
ATOM 656 C CA . GLY A 1 82 ? -15.021 17.747 17.680 1.00 88.12 82 GLY A CA 1
ATOM 657 C C . GLY A 1 82 ? -15.949 16.600 17.259 1.00 88.12 82 GLY A C 1
ATOM 658 O O . GLY A 1 82 ? -16.484 15.892 18.108 1.00 88.12 82 GLY A O 1
ATOM 659 N N . ILE A 1 83 ? -16.189 16.422 15.955 1.00 91.88 83 ILE A N 1
ATOM 660 C CA . ILE A 1 83 ? -17.113 15.404 15.441 1.00 91.88 83 ILE A CA 1
ATOM 661 C C . ILE A 1 83 ? -16.344 14.110 15.171 1.00 91.88 83 ILE A C 1
ATOM 663 O O . ILE A 1 83 ? -15.587 14.009 14.205 1.00 91.88 83 ILE A O 1
ATOM 667 N N . TYR A 1 84 ? -16.589 13.094 15.995 1.00 92.31 84 TYR A N 1
ATOM 668 C CA . TYR A 1 84 ? -15.978 11.765 15.855 1.00 92.31 84 TYR A CA 1
ATOM 669 C C . TYR A 1 84 ? -16.928 10.704 15.297 1.00 92.31 84 TYR A C 1
ATOM 671 O O . TYR A 1 84 ? -16.464 9.687 14.786 1.00 92.31 84 TYR A O 1
ATOM 679 N N . LEU A 1 85 ? -18.241 10.948 15.344 1.00 93.31 85 LEU A N 1
ATOM 680 C CA . LEU A 1 85 ? -19.281 10.106 14.756 1.00 93.31 85 LEU A CA 1
ATOM 681 C C . LEU A 1 85 ? -20.051 10.922 13.716 1.00 93.31 85 LEU A C 1
ATOM 683 O O . LEU A 1 85 ? -20.643 11.948 14.040 1.00 93.31 85 LEU A O 1
ATOM 687 N N . ASN A 1 86 ? -20.051 10.469 12.465 1.00 90.56 86 ASN A N 1
ATOM 688 C CA . ASN A 1 86 ? -20.772 11.125 11.378 1.00 90.56 86 ASN A CA 1
ATOM 689 C C . ASN A 1 86 ? -21.350 10.085 10.412 1.00 90.56 86 ASN A C 1
ATOM 691 O O . ASN A 1 86 ? -20.606 9.289 9.840 1.00 90.56 86 ASN A O 1
ATOM 695 N N . GLY A 1 87 ? -22.674 10.093 10.229 1.00 87.88 87 GLY A N 1
ATOM 696 C CA . GLY A 1 87 ? -23.357 9.240 9.248 1.00 87.88 87 GLY A CA 1
ATOM 697 C C . GLY A 1 87 ? -23.079 7.742 9.418 1.00 87.88 87 GLY A C 1
ATOM 698 O O . GLY A 1 87 ? -22.823 7.058 8.430 1.00 87.88 87 GLY A O 1
ATOM 699 N N . GLY A 1 88 ? -23.051 7.247 10.661 1.00 91.25 88 GLY A N 1
ATOM 700 C CA . GLY A 1 88 ? -22.748 5.841 10.965 1.00 91.25 88 GLY A CA 1
ATOM 701 C C . GLY A 1 88 ? -21.265 5.467 10.853 1.00 91.25 88 GLY A C 1
ATOM 702 O O . GLY A 1 88 ? -20.920 4.296 10.944 1.00 91.25 88 GLY A O 1
ATOM 703 N N . VAL A 1 89 ? -20.358 6.429 10.664 1.00 93.81 89 VAL A N 1
ATOM 704 C CA . VAL A 1 89 ? -18.909 6.191 10.701 1.00 93.81 89 VAL A CA 1
ATOM 705 C C . VAL A 1 89 ? -18.321 6.852 11.937 1.00 93.81 89 VAL A C 1
ATOM 707 O O . VAL A 1 89 ? -18.447 8.065 12.102 1.00 93.81 89 VAL A O 1
ATOM 710 N N . ILE A 1 90 ? -17.645 6.066 12.772 1.00 95.75 90 ILE A N 1
ATOM 711 C CA . ILE A 1 90 ? -16.852 6.562 13.896 1.00 95.75 90 ILE A CA 1
ATOM 712 C C . ILE A 1 90 ? -15.369 6.585 13.512 1.00 95.75 90 ILE A C 1
ATOM 714 O O . ILE A 1 90 ? -14.846 5.623 12.951 1.00 95.75 90 ILE A O 1
ATOM 718 N N . ASN A 1 91 ? -14.674 7.687 13.777 1.00 94.81 91 ASN A N 1
ATOM 719 C CA . ASN A 1 91 ? -13.234 7.799 13.557 1.00 94.81 91 ASN A CA 1
ATOM 720 C C . ASN A 1 91 ? -12.602 8.584 14.698 1.00 94.81 91 ASN A C 1
ATOM 722 O O . ASN A 1 91 ? -12.720 9.800 14.726 1.00 94.81 91 ASN A O 1
ATOM 726 N N . LEU A 1 92 ? -11.949 7.872 15.615 1.00 93.44 92 LEU A N 1
ATOM 727 C CA . LEU A 1 92 ? -11.424 8.399 16.880 1.00 93.44 92 LEU A CA 1
ATOM 728 C C . LEU A 1 92 ? -9.994 8.943 16.789 1.00 93.44 92 LEU A C 1
ATOM 730 O O . LEU A 1 92 ? -9.415 9.288 17.808 1.00 93.44 92 LEU A O 1
ATOM 734 N N . VAL A 1 93 ? -9.393 8.930 15.599 1.00 94.06 93 VAL A N 1
ATOM 735 C CA . VAL A 1 93 ? -7.966 9.246 15.429 1.00 94.06 93 VAL A CA 1
ATOM 736 C C . VAL A 1 93 ? -7.723 10.295 14.351 1.00 94.06 93 VAL A C 1
ATOM 738 O O . VAL A 1 93 ? -6.590 10.462 13.908 1.00 94.06 93 VAL A O 1
ATOM 741 N N . HIS A 1 94 ? -8.771 10.954 13.846 1.00 92.31 94 HIS A N 1
ATOM 742 C CA . HIS A 1 94 ? -8.631 11.818 12.672 1.00 92.31 94 HIS A CA 1
ATOM 743 C C . HIS A 1 94 ? -7.784 13.070 12.921 1.00 92.31 94 HIS A C 1
ATOM 745 O O . HIS A 1 94 ? -7.185 13.584 11.975 1.00 92.31 94 HIS A O 1
ATOM 751 N N . ASP A 1 95 ? -7.689 13.491 14.173 1.00 91.94 95 ASP A N 1
ATOM 752 C CA . ASP A 1 95 ? -6.950 14.630 14.705 1.00 91.94 95 ASP A CA 1
ATOM 753 C C . ASP A 1 95 ? -5.547 14.257 15.208 1.00 91.94 95 ASP A C 1
ATOM 755 O O . ASP A 1 95 ? -4.692 15.131 15.327 1.00 91.94 95 ASP A O 1
ATOM 759 N N . LEU A 1 96 ? -5.272 12.965 15.418 1.00 93.44 96 LEU A N 1
ATOM 760 C CA . LEU A 1 96 ? -3.993 12.498 15.948 1.00 93.44 96 LEU A CA 1
ATOM 761 C C . LEU A 1 96 ? -2.852 12.562 14.921 1.00 93.44 96 LEU A C 1
ATOM 763 O O . LEU A 1 96 ? -2.956 12.151 13.753 1.00 93.44 96 LEU A O 1
ATOM 767 N N . THR A 1 97 ? -1.696 13.004 15.402 1.00 93.38 97 THR A N 1
ATOM 768 C CA . THR A 1 97 ? -0.425 13.002 14.677 1.00 93.38 97 THR A CA 1
ATOM 769 C C . THR A 1 97 ? 0.161 11.594 14.562 1.00 93.38 97 THR A C 1
ATOM 771 O O . THR A 1 97 ? -0.247 10.641 15.223 1.00 93.38 97 THR A O 1
ATOM 774 N N . ILE A 1 98 ? 1.148 11.424 13.676 1.00 92.69 98 ILE A N 1
ATOM 775 C CA . ILE A 1 98 ? 1.832 10.129 13.532 1.00 92.69 98 ILE A CA 1
ATOM 776 C C . ILE A 1 98 ? 2.679 9.783 14.766 1.00 92.69 98 ILE A C 1
ATOM 778 O O . ILE A 1 98 ? 2.841 8.607 15.079 1.00 92.69 98 ILE A O 1
ATOM 782 N N . THR A 1 99 ? 3.183 10.792 15.478 1.00 93.62 99 THR A N 1
ATOM 783 C CA . THR A 1 99 ? 3.984 10.631 16.695 1.00 93.62 99 THR A CA 1
ATOM 784 C 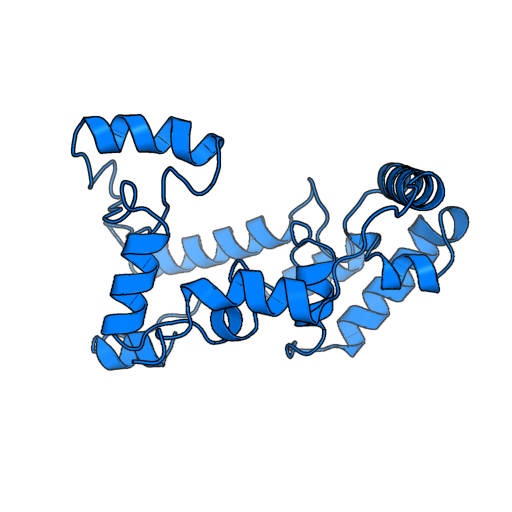C . THR A 1 99 ? 3.132 10.135 17.856 1.00 93.62 99 THR A C 1
ATOM 786 O O . THR A 1 99 ? 3.492 9.130 18.462 1.00 93.62 99 THR A O 1
ATOM 789 N N . GLU A 1 100 ? 1.956 10.727 18.080 1.00 94.94 100 GLU A N 1
ATOM 790 C CA . GLU A 1 100 ? 1.009 10.268 19.111 1.00 94.94 100 GLU A CA 1
ATOM 791 C C . GLU A 1 100 ? 0.557 8.823 18.858 1.00 94.94 100 GLU A C 1
ATOM 793 O O . GLU A 1 100 ? 0.542 7.988 19.763 1.00 94.94 100 GLU A O 1
ATOM 798 N N . ILE A 1 101 ? 0.258 8.487 17.598 1.00 94.62 101 ILE A N 1
ATOM 799 C CA . ILE A 1 101 ? -0.085 7.113 17.208 1.00 94.62 101 ILE A CA 1
ATOM 800 C C . ILE A 1 101 ? 1.078 6.156 17.469 1.00 94.62 101 ILE A C 1
ATOM 802 O O . ILE A 1 101 ? 0.867 5.051 17.972 1.00 94.62 101 ILE A O 1
ATOM 806 N N . ALA A 1 102 ? 2.305 6.549 17.128 1.00 94.50 102 ALA A N 1
ATOM 807 C CA . ALA A 1 102 ? 3.473 5.711 17.355 1.00 94.50 102 ALA A CA 1
ATOM 808 C C . ALA A 1 102 ? 3.717 5.466 18.847 1.00 94.50 102 ALA A C 1
ATOM 810 O O . ALA A 1 102 ? 3.996 4.333 19.235 1.00 94.50 102 ALA A O 1
ATOM 811 N N . GLU A 1 103 ? 3.584 6.488 19.691 1.00 94.62 103 GLU A N 1
ATOM 812 C CA . GLU A 1 103 ? 3.701 6.360 21.146 1.00 94.62 103 GLU A CA 1
ATOM 813 C C . GLU A 1 103 ? 2.647 5.415 21.723 1.00 94.62 103 GLU A C 1
ATOM 815 O O . GLU A 1 103 ? 2.999 4.485 22.454 1.00 94.62 103 GLU A O 1
ATOM 820 N N . LEU A 1 104 ? 1.382 5.576 21.324 1.00 93.31 104 LEU A N 1
ATOM 821 C CA . LEU A 1 104 ? 0.290 4.702 21.751 1.00 93.31 104 LEU A CA 1
ATOM 822 C C . LEU A 1 104 ? 0.544 3.241 21.350 1.00 93.31 104 LEU A C 1
ATOM 824 O O . LEU A 1 104 ? 0.441 2.332 22.174 1.00 93.31 104 LEU A O 1
ATOM 828 N N . LEU A 1 105 ? 0.920 2.998 20.091 1.00 92.94 105 LEU A N 1
ATOM 829 C CA . LEU A 1 105 ? 1.175 1.644 19.595 1.00 92.94 105 LEU A CA 1
ATOM 830 C C . LEU A 1 105 ? 2.403 0.999 20.245 1.00 92.94 105 LEU A C 1
ATOM 832 O O . LEU A 1 105 ? 2.388 -0.213 20.481 1.00 92.94 105 LEU A O 1
ATOM 836 N N . LYS A 1 106 ? 3.451 1.781 20.540 1.00 93.38 106 LYS A N 1
ATOM 837 C CA . LYS A 1 106 ? 4.633 1.313 21.279 1.00 93.38 106 LYS A CA 1
ATOM 838 C C . LYS A 1 106 ? 4.258 0.910 22.700 1.00 93.38 106 LYS A C 1
ATOM 840 O O . LYS A 1 106 ? 4.561 -0.214 23.092 1.00 93.38 106 LYS A O 1
ATOM 845 N N . LYS A 1 107 ? 3.544 1.778 23.425 1.00 92.62 107 LYS A N 1
ATOM 846 C CA . LYS A 1 107 ? 3.064 1.517 24.792 1.00 92.62 107 LYS A CA 1
ATOM 847 C C . LYS A 1 107 ? 2.248 0.225 24.874 1.00 92.62 107 LYS A C 1
ATOM 849 O O . LYS A 1 107 ? 2.420 -0.553 25.803 1.00 92.62 107 LYS A O 1
ATOM 854 N N . GLU A 1 108 ? 1.410 -0.029 23.874 1.00 90.56 108 GLU A N 1
ATOM 855 C CA . GLU A 1 108 ? 0.533 -1.203 23.842 1.00 90.56 108 GLU A CA 1
ATOM 856 C C . GLU A 1 108 ? 1.179 -2.476 23.266 1.00 90.56 108 GLU A C 1
ATOM 858 O O . GLU A 1 108 ? 0.540 -3.537 23.250 1.00 90.56 108 GLU A O 1
ATOM 863 N N . GLY A 1 109 ? 2.417 -2.401 22.759 1.00 90.12 109 GLY A N 1
ATOM 864 C CA . GLY A 1 109 ? 3.085 -3.526 22.094 1.00 90.12 109 GLY A CA 1
ATOM 865 C C . GLY A 1 109 ? 2.377 -3.975 20.805 1.00 90.12 109 GLY A C 1
ATOM 866 O O . GLY A 1 109 ? 2.346 -5.173 20.481 1.00 90.12 109 GLY A O 1
ATOM 867 N N . LEU A 1 110 ? 1.765 -3.019 20.094 1.00 91.88 110 LEU A N 1
ATOM 868 C CA . LEU A 1 110 ? 0.916 -3.225 18.911 1.00 91.88 110 LEU A CA 1
ATOM 869 C C . LEU A 1 110 ? 1.533 -2.704 17.603 1.00 91.88 110 LEU A C 1
ATOM 871 O O . LEU A 1 110 ? 0.862 -2.676 16.570 1.00 91.88 110 LEU A O 1
ATOM 875 N N . VAL A 1 111 ? 2.810 -2.317 17.615 1.00 93.12 111 VAL A N 1
ATOM 876 C CA . VAL A 1 111 ? 3.520 -1.895 16.401 1.00 93.12 111 VAL A CA 1
ATOM 877 C C . VAL A 1 111 ? 3.567 -3.041 15.386 1.00 93.12 111 VAL A C 1
ATOM 879 O O . VAL A 1 111 ? 4.002 -4.153 15.686 1.00 93.12 111 VAL A O 1
ATOM 882 N N . HIS A 1 112 ? 3.123 -2.770 14.157 1.00 93.75 112 HIS A N 1
ATOM 883 C CA . HIS A 1 112 ? 3.148 -3.766 13.089 1.00 93.75 112 HIS A CA 1
ATOM 884 C C . HIS A 1 112 ? 4.601 -4.083 12.673 1.00 93.75 112 HIS A C 1
ATOM 886 O O . HIS A 1 112 ? 5.363 -3.146 12.422 1.00 93.75 112 HIS A O 1
ATOM 892 N N . PRO A 1 113 ? 4.990 -5.361 12.477 1.00 93.06 113 PRO A N 1
ATOM 893 C CA . PRO A 1 113 ? 6.366 -5.733 12.120 1.00 93.06 113 PRO A CA 1
ATOM 894 C C . PRO A 1 113 ? 6.912 -5.018 10.879 1.00 93.06 113 PRO A C 1
ATOM 896 O O . PRO A 1 113 ? 8.085 -4.674 10.816 1.00 93.06 113 PRO A O 1
ATOM 899 N N . HIS A 1 114 ? 6.059 -4.743 9.893 1.00 95.00 114 HIS A N 1
ATOM 900 C CA . HIS A 1 114 ? 6.443 -3.989 8.692 1.00 95.00 114 HIS A CA 1
ATOM 901 C C . HIS A 1 114 ? 6.994 -2.588 8.990 1.00 95.00 114 HIS A C 1
ATOM 903 O O . HIS A 1 114 ? 7.915 -2.160 8.301 1.00 95.00 114 HIS A O 1
ATOM 909 N N . TYR A 1 115 ? 6.484 -1.898 10.012 1.00 95.31 115 TYR A N 1
ATOM 910 C CA . TYR A 1 115 ? 7.027 -0.600 10.412 1.00 95.31 115 TYR A CA 1
ATOM 911 C C . TYR A 1 115 ? 8.451 -0.741 10.966 1.00 95.31 115 TYR A C 1
ATOM 913 O O . TYR A 1 115 ? 9.344 0.003 10.573 1.00 95.31 115 TYR A O 1
ATOM 921 N N . ILE A 1 116 ? 8.700 -1.777 11.773 1.00 94.25 116 ILE A N 1
ATOM 922 C CA . ILE A 1 116 ? 10.044 -2.121 12.272 1.00 94.25 116 ILE A CA 1
ATOM 923 C C . ILE A 1 116 ? 10.989 -2.521 11.127 1.00 94.25 116 ILE A C 1
ATOM 925 O O . ILE A 1 116 ? 12.188 -2.255 11.163 1.00 94.25 116 ILE A O 1
ATOM 929 N N . GLN A 1 117 ? 10.457 -3.133 10.067 1.00 93.44 117 GLN A N 1
ATOM 930 C CA . GLN A 1 117 ? 11.226 -3.455 8.864 1.00 93.44 117 GLN A CA 1
ATOM 931 C C . GLN A 1 117 ? 11.581 -2.220 8.020 1.00 93.44 117 GLN A C 1
ATOM 933 O O . GLN A 1 117 ? 12.364 -2.373 7.086 1.00 93.44 117 GLN A O 1
ATOM 938 N N . GLY A 1 118 ? 11.042 -1.036 8.335 1.00 94.62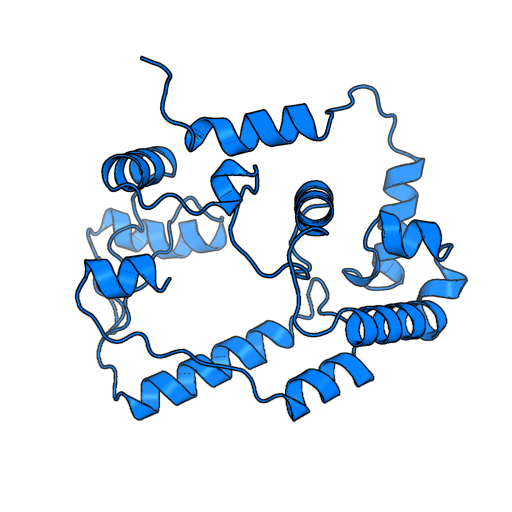 118 GLY A N 1
ATOM 939 C CA . GLY A 1 118 ? 11.286 0.213 7.613 1.00 94.62 118 GLY A CA 1
ATOM 940 C C . GLY A 1 118 ? 10.228 0.558 6.566 1.00 94.62 118 GLY A C 1
ATOM 941 O O . GLY A 1 118 ? 10.434 1.481 5.788 1.00 94.62 118 GLY A O 1
ATOM 942 N N . LEU A 1 119 ? 9.084 -0.136 6.509 1.00 94.81 119 LEU A N 1
ATOM 943 C CA . LEU A 1 119 ? 8.006 0.304 5.621 1.00 94.81 119 LEU A CA 1
ATOM 944 C C . LEU A 1 119 ? 7.300 1.536 6.206 1.00 94.81 119 LEU A C 1
ATOM 946 O O . LEU A 1 119 ? 6.760 1.440 7.306 1.00 94.81 119 LEU A O 1
ATOM 950 N N . PRO A 1 120 ? 7.176 2.650 5.460 1.00 92.12 120 PRO A N 1
ATOM 951 C CA . PRO A 1 120 ? 6.450 3.838 5.916 1.00 92.12 120 PRO A CA 1
ATOM 952 C C . PRO A 1 120 ? 4.939 3.611 6.065 1.00 92.12 120 PRO A C 1
ATOM 954 O O . PRO A 1 120 ? 4.247 4.405 6.697 1.00 92.12 120 PRO A O 1
ATOM 957 N N . ARG A 1 121 ? 4.397 2.545 5.461 1.00 92.00 121 ARG A N 1
ATOM 958 C CA . ARG A 1 121 ? 2.986 2.156 5.569 1.00 92.00 121 ARG A CA 1
ATOM 959 C C . ARG A 1 121 ? 2.792 0.660 5.364 1.00 92.00 121 ARG A C 1
ATOM 961 O O . ARG A 1 121 ? 3.500 0.016 4.589 1.00 92.00 121 ARG A O 1
ATOM 968 N N . VAL A 1 122 ? 1.733 0.126 5.962 1.00 92.75 122 VAL A N 1
ATOM 969 C CA . VAL A 1 122 ? 1.301 -1.260 5.744 1.00 92.75 122 VAL A CA 1
ATOM 970 C C . VAL A 1 122 ? 0.312 -1.318 4.578 1.00 92.75 122 VAL A C 1
ATOM 972 O O . VAL A 1 122 ? -0.752 -0.705 4.602 1.00 92.75 122 VAL A O 1
ATOM 975 N N . SER A 1 123 ? 0.671 -2.042 3.520 1.00 92.94 123 SER A N 1
ATOM 976 C CA . SER A 1 123 ? -0.169 -2.252 2.330 1.00 92.94 123 SER A CA 1
ATOM 977 C C . SER A 1 123 ? 0.184 -3.575 1.642 1.00 92.94 123 SER A C 1
ATOM 979 O O . SER A 1 123 ? 1.141 -4.224 2.051 1.00 92.94 123 SER A O 1
ATOM 981 N N . CYS A 1 124 ? -0.550 -3.983 0.603 1.00 93.56 124 CYS A N 1
ATOM 982 C CA . CYS A 1 124 ? -0.231 -5.185 -0.181 1.00 93.56 124 CYS A CA 1
ATOM 983 C C . CYS A 1 124 ? 1.116 -5.042 -0.916 1.00 93.56 124 CYS A C 1
ATOM 985 O O . CYS A 1 124 ? 1.425 -3.943 -1.385 1.00 93.56 124 CYS A O 1
ATOM 987 N N . ARG A 1 125 ? 1.867 -6.144 -1.083 1.00 94.19 125 ARG A N 1
ATOM 988 C CA . ARG A 1 125 ? 3.179 -6.177 -1.766 1.00 94.19 125 ARG A CA 1
ATOM 989 C C . ARG A 1 125 ? 3.158 -5.480 -3.128 1.00 94.19 125 ARG A C 1
ATOM 991 O O . ARG A 1 125 ? 3.951 -4.574 -3.361 1.00 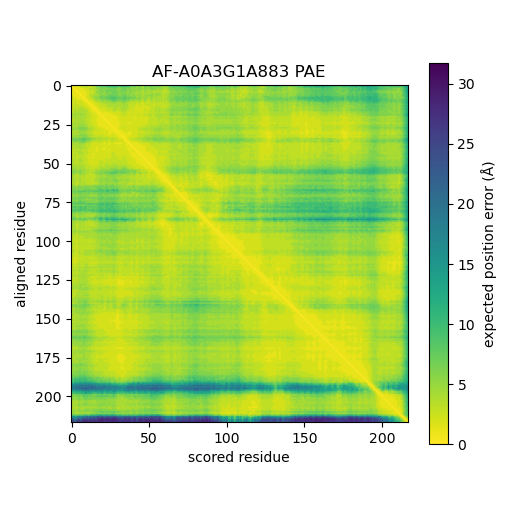94.19 125 ARG A O 1
ATOM 998 N N . PHE A 1 126 ? 2.175 -5.812 -3.966 1.00 94.88 126 PHE A N 1
ATOM 999 C CA . PHE A 1 126 ? 2.015 -5.272 -5.323 1.00 94.88 126 PHE A CA 1
ATOM 1000 C C . PHE A 1 126 ? 1.126 -4.019 -5.398 1.00 94.88 126 PHE A C 1
ATOM 1002 O O . PHE A 1 126 ? 0.424 -3.792 -6.382 1.00 94.88 126 PHE A O 1
ATOM 1009 N N . CYS A 1 127 ? 1.104 -3.180 -4.360 1.00 95.62 127 CYS A N 1
ATOM 1010 C CA . CYS A 1 127 ? 0.380 -1.912 -4.430 1.00 95.62 127 CYS A CA 1
ATOM 1011 C C . CYS A 1 127 ? 1.092 -0.937 -5.394 1.00 95.62 127 CYS A C 1
ATOM 1013 O O . CYS A 1 127 ? 2.239 -0.562 -5.136 1.00 95.62 127 CYS A O 1
ATOM 1015 N N . PRO A 1 128 ? 0.431 -0.423 -6.452 1.00 95.75 128 PRO A N 1
ATOM 1016 C CA . PRO A 1 128 ? 1.101 0.409 -7.458 1.00 95.75 128 PRO A CA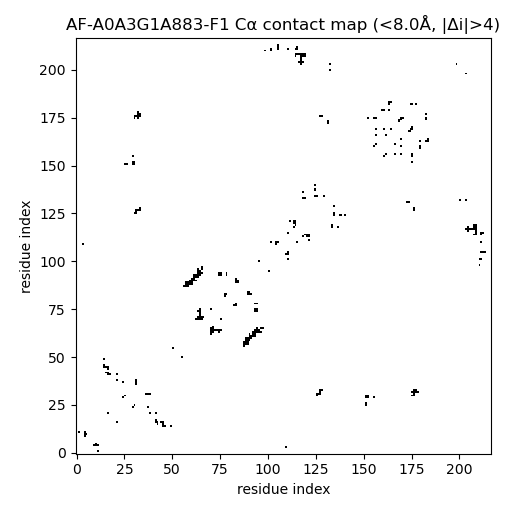 1
ATOM 1017 C C . PRO A 1 128 ? 1.553 1.773 -6.924 1.00 95.75 128 PRO A C 1
ATOM 1019 O O . PRO A 1 128 ? 2.438 2.424 -7.485 1.00 95.75 128 PRO A O 1
ATOM 1022 N N . TYR A 1 129 ? 0.961 2.213 -5.813 1.00 94.19 129 TYR A N 1
ATOM 1023 C CA . TYR A 1 129 ? 1.302 3.473 -5.163 1.00 94.19 129 TYR A CA 1
ATOM 1024 C C . TYR A 1 129 ? 2.552 3.381 -4.291 1.00 94.19 129 TYR A C 1
ATOM 1026 O O . TYR A 1 129 ? 2.999 4.427 -3.823 1.00 94.19 129 TYR A O 1
ATOM 1034 N N . ARG A 1 130 ? 3.121 2.186 -4.079 1.00 94.25 130 ARG A N 1
ATOM 1035 C CA . ARG A 1 130 ? 4.400 2.018 -3.378 1.00 94.25 130 ARG A CA 1
ATOM 1036 C C . ARG A 1 130 ? 5.539 2.741 -4.092 1.00 94.25 130 ARG A C 1
ATOM 1038 O O . ARG A 1 130 ? 5.551 2.825 -5.322 1.00 94.25 130 ARG A O 1
ATOM 1045 N N . GLY A 1 131 ? 6.454 3.324 -3.326 1.00 92.44 131 GLY A N 1
ATOM 1046 C CA . GLY A 1 131 ? 7.744 3.795 -3.828 1.00 92.44 131 GLY A CA 1
ATOM 1047 C C . GLY A 1 131 ? 8.646 2.623 -4.222 1.00 92.44 131 GLY A C 1
ATOM 1048 O O . GLY A 1 131 ? 8.369 1.482 -3.856 1.00 92.44 131 GLY A O 1
ATOM 1049 N N . LEU A 1 132 ? 9.729 2.895 -4.956 1.00 91.69 132 LEU A N 1
ATOM 1050 C CA . LEU A 1 132 ? 10.708 1.859 -5.321 1.00 91.69 132 LEU A CA 1
ATOM 1051 C C . LEU A 1 132 ? 11.319 1.203 -4.077 1.00 91.69 132 LEU A C 1
ATOM 1053 O O . LEU A 1 132 ? 11.371 -0.018 -3.997 1.00 91.69 132 LEU A O 1
ATOM 1057 N N . TYR A 1 133 ? 11.661 2.009 -3.069 1.00 93.31 133 TYR A N 1
ATOM 1058 C CA . TYR A 1 133 ? 12.122 1.528 -1.767 1.00 93.31 133 TYR A CA 1
ATOM 1059 C C . TYR A 1 133 ? 11.129 0.551 -1.106 1.00 93.31 133 TYR A C 1
ATOM 1061 O O . TYR A 1 133 ? 11.504 -0.553 -0.718 1.00 93.31 133 TYR A O 1
ATOM 1069 N N . GLU A 1 134 ? 9.843 0.923 -1.028 1.00 95.50 134 GLU A N 1
ATOM 1070 C CA . GLU A 1 134 ? 8.795 0.079 -0.434 1.00 95.50 134 GLU A CA 1
ATOM 1071 C C . GLU A 1 134 ? 8.645 -1.258 -1.173 1.00 95.50 134 GLU A C 1
ATOM 1073 O O . GLU A 1 134 ? 8.430 -2.294 -0.542 1.00 95.50 134 GLU A O 1
ATOM 1078 N N . LEU A 1 135 ? 8.716 -1.233 -2.507 1.00 94.81 135 LEU A N 1
ATOM 1079 C CA . LEU A 1 135 ? 8.618 -2.431 -3.340 1.00 94.81 135 LEU A CA 1
ATOM 1080 C C . LEU A 1 135 ? 9.821 -3.339 -3.113 1.00 94.81 135 LEU A C 1
ATOM 1082 O O . LEU A 1 135 ? 9.620 -4.505 -2.787 1.00 94.81 135 LEU A O 1
ATOM 1086 N N . LYS A 1 136 ? 11.034 -2.775 -3.155 1.00 93.31 136 LYS A N 1
ATOM 1087 C CA . LYS A 1 136 ? 12.277 -3.515 -2.936 1.00 93.31 136 LYS A CA 1
ATOM 1088 C C . LYS A 1 136 ? 12.300 -4.200 -1.575 1.00 93.31 136 LYS A C 1
ATOM 1090 O O . LYS A 1 136 ? 12.576 -5.390 -1.476 1.00 93.31 136 LYS A O 1
ATOM 1095 N N . LEU A 1 137 ? 11.925 -3.473 -0.521 1.00 92.88 137 LEU A N 1
ATOM 1096 C CA . LEU A 1 137 ? 11.859 -4.019 0.835 1.00 92.88 137 LEU A CA 1
ATOM 1097 C C . LEU A 1 137 ? 10.829 -5.151 0.973 1.00 92.88 137 LEU A C 1
ATOM 1099 O O . LEU A 1 137 ? 10.950 -5.986 1.868 1.00 92.88 137 LEU A O 1
ATOM 1103 N N . SER A 1 138 ? 9.817 -5.176 0.110 1.00 93.50 138 SER A N 1
ATOM 1104 C CA . SER A 1 138 ? 8.701 -6.119 0.194 1.00 93.50 138 SER A CA 1
ATOM 1105 C C . SER A 1 138 ? 8.811 -7.300 -0.757 1.00 93.50 138 SER A C 1
ATOM 1107 O O . SER A 1 138 ? 7.926 -8.146 -0.743 1.00 93.50 138 SER A O 1
ATOM 1109 N N . GLU A 1 139 ? 9.878 -7.396 -1.551 1.00 91.56 139 GLU A N 1
ATOM 1110 C CA . GLU A 1 139 ? 10.178 -8.592 -2.352 1.00 91.56 139 GLU A CA 1
ATOM 1111 C C . GLU A 1 139 ? 10.267 -9.849 -1.475 1.00 91.56 139 GLU A C 1
ATOM 1113 O O . GLU A 1 139 ? 9.863 -10.921 -1.898 1.00 91.56 139 GLU A O 1
ATOM 1118 N N . LYS A 1 140 ? 10.700 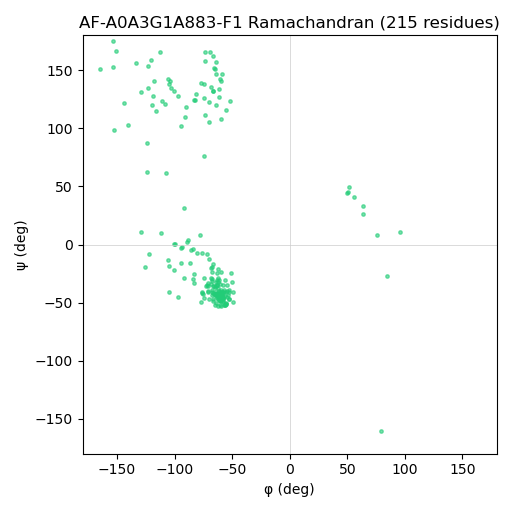-9.695 -0.217 1.00 89.38 140 LYS A N 1
ATOM 1119 C CA . LYS A 1 140 ? 10.769 -10.776 0.779 1.00 89.38 140 LYS A CA 1
ATOM 1120 C C . LYS A 1 140 ? 9.421 -11.175 1.392 1.00 89.38 140 LYS A C 1
ATOM 1122 O O . LYS A 1 140 ? 9.385 -12.066 2.233 1.00 89.38 140 LYS A O 1
ATOM 1127 N N . HIS A 1 141 ? 8.340 -10.444 1.111 1.00 92.12 141 HIS A N 1
ATOM 1128 C CA . HIS A 1 141 ? 7.032 -10.729 1.708 1.00 92.12 141 HIS A CA 1
ATOM 1129 C C . HIS A 1 141 ? 6.336 -11.818 0.918 1.00 92.12 141 HIS A C 1
ATOM 1131 O O . HIS A 1 141 ? 6.115 -11.648 -0.276 1.00 92.12 141 HIS A O 1
ATOM 1137 N N . GLU A 1 142 ? 5.940 -12.890 1.592 1.00 91.44 142 GLU A N 1
ATOM 1138 C CA . GLU A 1 142 ? 5.252 -14.013 0.963 1.00 91.44 142 GLU A CA 1
ATOM 1139 C C . GLU A 1 142 ? 3.950 -13.588 0.273 1.00 91.44 142 GLU A C 1
ATOM 1141 O O . GLU A 1 142 ? 3.236 -12.672 0.703 1.00 91.44 142 GLU A O 1
ATOM 1146 N N . VAL A 1 143 ? 3.653 -14.274 -0.826 1.00 92.38 143 VAL A N 1
ATOM 1147 C CA . VAL A 1 143 ? 2.404 -14.167 -1.581 1.00 92.38 143 VAL A CA 1
ATOM 1148 C C . VAL A 1 143 ? 1.905 -15.573 -1.879 1.00 92.38 143 VAL A C 1
ATOM 1150 O O . VAL A 1 143 ? 2.691 -16.513 -1.897 1.00 92.38 143 VAL A O 1
ATOM 1153 N N . GLU A 1 144 ? 0.599 -15.712 -2.100 1.00 90.44 144 GLU A N 1
ATOM 1154 C CA . GLU A 1 144 ? -0.052 -17.021 -2.262 1.00 90.44 144 GLU A CA 1
ATOM 1155 C C . GLU A 1 144 ? 0.549 -17.854 -3.406 1.00 90.44 144 GLU A C 1
ATOM 1157 O O . GLU A 1 144 ? 0.695 -19.064 -3.265 1.00 90.44 144 GLU A O 1
ATOM 1162 N N . ASP A 1 145 ? 0.901 -17.212 -4.524 1.00 93.31 145 ASP A N 1
ATOM 1163 C CA . ASP A 1 145 ? 1.445 -17.881 -5.706 1.00 93.31 145 ASP A CA 1
ATOM 1164 C C . ASP A 1 145 ? 2.354 -16.933 -6.508 1.00 93.31 145 ASP A C 1
ATOM 1166 O O . ASP A 1 145 ? 1.885 -16.096 -7.286 1.00 93.31 145 ASP A O 1
ATOM 1170 N N . GLU A 1 146 ? 3.667 -17.060 -6.310 1.00 94.56 146 GLU A N 1
ATOM 1171 C CA . GLU A 1 146 ? 4.685 -16.301 -7.055 1.00 94.56 146 GLU A CA 1
ATOM 1172 C C . GLU A 1 146 ? 4.717 -16.672 -8.543 1.00 94.56 146 GLU A C 1
ATOM 1174 O O . GLU A 1 146 ? 4.880 -15.799 -9.394 1.00 94.56 146 GLU A O 1
ATOM 1179 N N . GLY A 1 147 ? 4.493 -17.946 -8.884 1.00 96.19 147 GLY A N 1
ATOM 1180 C CA . GLY A 1 147 ? 4.534 -18.419 -10.270 1.00 96.19 147 GLY A CA 1
ATOM 1181 C C . GLY A 1 147 ? 3.439 -17.777 -11.121 1.00 96.19 147 GLY A C 1
ATOM 1182 O O . GLY A 1 147 ? 3.682 -17.345 -12.254 1.00 96.19 147 GLY A O 1
ATOM 1183 N N . THR A 1 148 ? 2.243 -17.621 -10.549 1.00 95.31 148 THR A N 1
ATOM 1184 C CA . THR A 1 148 ? 1.165 -16.856 -11.180 1.00 95.31 148 THR A CA 1
ATOM 1185 C C . THR A 1 148 ? 1.586 -15.401 -11.398 1.00 95.31 148 THR A C 1
ATOM 1187 O O . THR A 1 148 ? 1.410 -14.883 -12.503 1.00 95.31 148 THR A O 1
ATOM 1190 N N . ILE A 1 149 ? 2.190 -14.734 -10.411 1.00 96.00 149 ILE A N 1
ATOM 1191 C CA . ILE A 1 149 ? 2.647 -13.340 -10.554 1.00 96.00 149 ILE A CA 1
ATOM 1192 C C . ILE A 1 149 ? 3.693 -13.206 -11.665 1.00 96.00 149 ILE A C 1
ATOM 1194 O O . ILE A 1 149 ? 3.554 -12.337 -12.532 1.00 96.00 149 ILE A O 1
ATOM 1198 N N . ASP A 1 150 ? 4.687 -14.088 -11.686 1.00 96.38 150 ASP A N 1
ATOM 1199 C CA . ASP A 1 150 ? 5.754 -14.091 -12.685 1.00 96.38 150 ASP A CA 1
ATOM 1200 C C . ASP A 1 150 ? 5.213 -14.308 -14.096 1.00 96.38 150 ASP A C 1
ATOM 1202 O O . ASP A 1 150 ? 5.602 -13.603 -15.034 1.00 96.38 150 ASP A O 1
ATOM 1206 N N . SER A 1 151 ? 4.264 -15.235 -14.256 1.00 97.44 151 SER A N 1
ATOM 1207 C CA . SER A 1 151 ? 3.618 -15.493 -15.545 1.00 97.44 151 SER A CA 1
ATOM 1208 C C . SER A 1 151 ? 2.871 -14.257 -16.062 1.00 97.44 151 SER A C 1
ATOM 1210 O O . SER A 1 151 ? 3.005 -13.886 -17.235 1.00 97.44 151 SER A O 1
ATOM 1212 N N . ILE A 1 152 ? 2.156 -13.557 -15.174 1.00 97.50 152 ILE A N 1
ATOM 1213 C CA . ILE A 1 152 ? 1.415 -12.337 -15.494 1.00 97.50 152 ILE A CA 1
ATOM 1214 C C . ILE A 1 152 ? 2.364 -11.193 -15.844 1.00 97.50 152 ILE A C 1
ATOM 1216 O O . ILE A 1 152 ? 2.125 -10.490 -16.830 1.00 97.50 152 ILE A O 1
ATOM 1220 N N . LEU A 1 153 ? 3.449 -11.008 -15.093 1.00 97.50 153 LEU A N 1
ATOM 1221 C CA . LEU A 1 153 ? 4.461 -9.993 -15.384 1.00 97.50 153 LEU A CA 1
ATOM 1222 C C . LEU A 1 153 ? 5.171 -10.266 -16.712 1.00 97.50 153 LEU A C 1
ATOM 1224 O O . LEU A 1 153 ? 5.319 -9.348 -17.518 1.00 97.50 153 LEU A O 1
ATOM 1228 N N . ALA A 1 154 ? 5.551 -11.516 -16.980 1.00 97.94 154 ALA A N 1
ATOM 1229 C CA . ALA A 1 154 ? 6.195 -11.906 -18.231 1.00 97.94 154 ALA A CA 1
ATOM 1230 C C . ALA A 1 154 ? 5.280 -11.671 -19.440 1.00 97.94 154 ALA A C 1
ATOM 1232 O O . ALA A 1 154 ? 5.723 -11.121 -20.450 1.00 97.94 154 ALA A O 1
ATOM 1233 N N . ARG A 1 155 ? 3.997 -12.039 -19.332 1.00 97.81 155 ARG A N 1
ATOM 1234 C CA . ARG A 1 155 ? 2.984 -11.753 -20.356 1.00 97.81 155 ARG A CA 1
ATOM 1235 C C . ARG A 1 155 ? 2.821 -10.250 -20.570 1.00 97.81 155 ARG A C 1
ATOM 1237 O O . ARG A 1 155 ? 2.954 -9.779 -21.695 1.00 97.81 155 ARG A O 1
ATOM 1244 N N . THR A 1 156 ? 2.609 -9.504 -19.485 1.00 97.06 156 THR A N 1
ATOM 1245 C CA . THR A 1 156 ? 2.422 -8.046 -19.513 1.00 97.06 156 THR A CA 1
ATOM 1246 C C . THR A 1 156 ? 3.603 -7.351 -20.188 1.00 97.06 156 THR A C 1
ATOM 1248 O O . THR A 1 156 ? 3.402 -6.477 -21.029 1.00 97.06 156 THR A O 1
ATOM 1251 N N . TYR A 1 157 ? 4.833 -7.756 -19.863 1.00 98.31 157 TYR A N 1
ATOM 1252 C CA . TYR A 1 157 ? 6.039 -7.228 -20.493 1.00 98.31 157 TYR A CA 1
ATOM 1253 C C . TYR A 1 157 ? 6.047 -7.475 -22.005 1.00 98.31 157 TYR A C 1
ATOM 1255 O O . TYR A 1 157 ? 6.195 -6.525 -22.774 1.00 98.31 157 TYR A O 1
ATOM 1263 N N . ARG A 1 158 ? 5.852 -8.731 -22.433 1.00 97.62 158 ARG A N 1
ATOM 1264 C CA . ARG A 1 158 ? 5.885 -9.098 -23.857 1.00 97.62 158 ARG A CA 1
ATOM 1265 C C . ARG A 1 158 ? 4.853 -8.321 -24.669 1.00 97.62 158 ARG A C 1
ATOM 1267 O O . ARG A 1 158 ? 5.209 -7.790 -25.716 1.00 97.62 158 ARG A O 1
ATOM 1274 N N . GLU A 1 159 ? 3.623 -8.241 -24.163 1.00 96.31 159 GLU A N 1
ATOM 1275 C CA . GLU A 1 159 ? 2.496 -7.608 -24.856 1.00 96.31 159 GLU A CA 1
ATOM 1276 C C . GLU A 1 159 ? 2.617 -6.080 -24.936 1.00 96.31 159 GLU A C 1
ATOM 1278 O O . GLU A 1 159 ? 2.279 -5.507 -25.967 1.00 96.31 159 GLU A O 1
ATOM 1283 N N . TYR A 1 160 ? 3.090 -5.408 -23.876 1.00 96.06 160 TYR A N 1
ATOM 1284 C CA . TYR A 1 160 ? 2.942 -3.946 -23.770 1.00 96.06 160 TYR A CA 1
ATOM 1285 C C . TYR A 1 160 ? 4.235 -3.153 -23.538 1.00 96.06 160 TYR A C 1
ATOM 1287 O O . TYR A 1 160 ? 4.232 -1.944 -23.765 1.00 96.06 160 TYR A O 1
ATOM 1295 N N . TYR A 1 161 ? 5.320 -3.773 -23.058 1.00 97.69 161 TYR A N 1
ATOM 1296 C CA . TYR A 1 161 ? 6.527 -3.046 -22.615 1.00 97.69 161 TYR A CA 1
ATOM 1297 C C . TYR A 1 161 ? 7.808 -3.458 -23.341 1.00 97.69 161 TYR A C 1
ATOM 1299 O O . TYR A 1 161 ? 8.814 -2.773 -23.193 1.00 97.69 161 TYR A O 1
ATOM 1307 N N . SER A 1 162 ? 7.781 -4.507 -24.166 1.00 97.50 162 SER A N 1
ATOM 1308 C CA . SER A 1 162 ? 8.949 -4.988 -24.921 1.00 97.50 162 SER A CA 1
ATOM 1309 C C . SER A 1 162 ? 9.551 -3.945 -25.874 1.00 97.50 162 SER A C 1
ATOM 1311 O O . SER A 1 162 ? 10.733 -4.016 -26.184 1.00 97.50 162 SER A O 1
ATOM 1313 N N . GLN A 1 163 ? 8.755 -2.962 -26.305 1.00 96.81 163 GLN A N 1
ATOM 1314 C CA . GLN A 1 163 ? 9.193 -1.818 -27.121 1.00 96.81 163 GLN A CA 1
ATOM 1315 C C . GLN A 1 163 ? 9.534 -0.567 -26.290 1.00 96.81 163 GLN A C 1
ATOM 1317 O O . GLN A 1 163 ? 9.908 0.467 -26.840 1.00 96.81 163 GLN A O 1
ATOM 1322 N N . VAL A 1 164 ? 9.346 -0.621 -24.969 1.00 96.94 164 VAL A N 1
ATOM 1323 C CA . VAL A 1 164 ? 9.545 0.511 -24.049 1.00 96.94 164 VAL A CA 1
ATOM 1324 C C . VAL A 1 164 ? 10.830 0.359 -23.250 1.00 96.94 164 VAL A C 1
ATOM 1326 O O . VAL A 1 164 ? 11.525 1.347 -23.029 1.00 96.94 164 VAL A O 1
ATOM 1329 N N . SER A 1 165 ? 11.130 -0.856 -22.798 1.00 97.50 165 SER A N 1
ATOM 1330 C CA . SER A 1 165 ? 12.270 -1.143 -21.935 1.00 97.50 165 SER A CA 1
ATOM 1331 C C . SER A 1 165 ? 12.774 -2.560 -22.154 1.00 97.50 165 SER A C 1
ATOM 1333 O O . SER A 1 165 ? 12.065 -3.413 -22.690 1.00 97.50 165 SER A O 1
ATOM 1335 N N . THR A 1 166 ? 13.966 -2.846 -21.646 1.00 97.75 166 THR A N 1
ATOM 1336 C CA . THR A 1 166 ? 14.392 -4.228 -21.425 1.00 97.75 166 THR A CA 1
ATOM 1337 C C . THR A 1 166 ? 13.538 -4.889 -20.336 1.00 97.75 166 THR A C 1
ATOM 1339 O O . THR A 1 166 ? 12.869 -4.223 -19.532 1.00 97.75 166 THR A O 1
ATOM 1342 N N . ARG A 1 167 ? 13.561 -6.227 -20.283 1.00 97.50 167 ARG A N 1
ATOM 1343 C CA . ARG A 1 167 ? 12.876 -6.992 -19.229 1.00 97.50 167 ARG A CA 1
ATOM 1344 C C . ARG A 1 167 ? 13.468 -6.698 -17.852 1.00 97.50 167 ARG A C 1
ATOM 1346 O O . ARG A 1 167 ? 12.730 -6.669 -16.872 1.00 97.50 167 ARG A O 1
ATOM 1353 N N . GLU A 1 168 ? 14.776 -6.481 -17.790 1.00 97.19 168 GLU A N 1
ATOM 1354 C CA . GLU A 1 168 ? 15.485 -6.147 -16.559 1.00 97.19 168 GLU A CA 1
ATOM 1355 C C . GLU A 1 168 ? 15.031 -4.790 -16.016 1.00 97.19 168 GLU A C 1
ATOM 1357 O O . GLU A 1 168 ? 14.546 -4.726 -14.890 1.00 97.19 168 GLU A O 1
ATOM 1362 N N . GLU A 1 169 ? 15.051 -3.732 -16.835 1.00 96.94 169 GLU A N 1
ATOM 1363 C CA . GLU A 1 169 ? 14.539 -2.408 -16.444 1.00 96.94 169 GLU A CA 1
A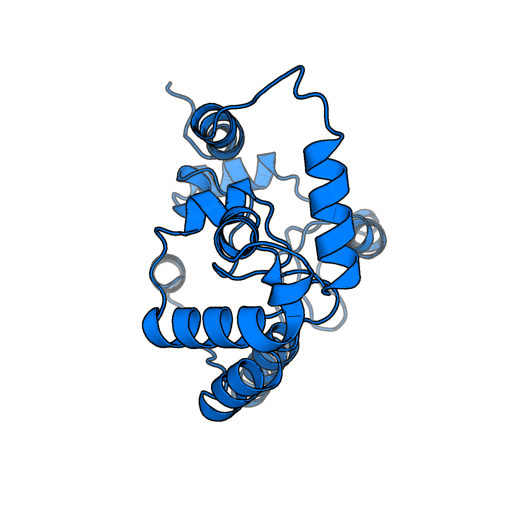TOM 1364 C C . GLU A 1 169 ? 13.066 -2.475 -16.004 1.00 96.94 169 GLU A C 1
ATOM 1366 O O . GLU A 1 169 ? 12.676 -1.863 -15.006 1.00 96.94 169 GLU A O 1
ATOM 1371 N N . PHE A 1 170 ? 12.241 -3.255 -16.714 1.00 97.69 170 PHE A N 1
ATOM 1372 C CA . PHE A 1 170 ? 10.824 -3.431 -16.389 1.00 97.69 170 PHE A CA 1
ATOM 1373 C C . PHE A 1 170 ? 10.604 -3.974 -14.973 1.00 97.69 170 PHE A C 1
ATOM 1375 O O . PHE A 1 170 ? 9.728 -3.480 -14.251 1.00 97.69 170 PHE A O 1
ATOM 1382 N N . LEU A 1 171 ? 11.388 -4.979 -14.580 1.00 96.50 171 LEU A N 1
ATOM 1383 C CA . LEU A 1 171 ? 11.304 -5.606 -13.263 1.00 96.50 171 LEU A CA 1
ATOM 1384 C C . LEU A 1 171 ? 11.961 -4.731 -12.193 1.00 96.50 171 LEU A C 1
ATOM 1386 O O . LEU A 1 171 ? 11.310 -4.413 -11.199 1.00 96.50 171 LEU A O 1
ATOM 1390 N N . THR A 1 172 ? 13.185 -4.260 -12.429 1.00 94.00 172 THR A N 1
ATOM 1391 C CA . THR A 1 172 ? 13.960 -3.435 -11.489 1.00 94.00 172 THR A CA 1
ATOM 1392 C C . THR A 1 172 ? 13.189 -2.182 -11.076 1.00 94.00 172 THR A C 1
ATOM 1394 O O . THR A 1 172 ? 12.954 -1.947 -9.887 1.00 94.00 172 THR A O 1
ATOM 1397 N N . TYR A 1 173 ? 12.673 -1.417 -12.041 1.00 94.81 173 TYR A N 1
ATOM 1398 C CA . TYR A 1 173 ? 11.927 -0.185 -11.760 1.00 94.81 173 TYR A CA 1
ATOM 1399 C C . TYR A 1 173 ? 10.423 -0.412 -11.542 1.00 94.81 173 TYR A C 1
ATOM 1401 O O . TYR A 1 173 ? 9.660 0.542 -11.322 1.00 94.81 173 TYR A O 1
ATOM 1409 N N . HIS A 1 174 ? 9.976 -1.673 -11.550 1.00 96.50 174 HIS A N 1
ATOM 1410 C CA . HIS A 1 174 ? 8.578 -2.054 -11.357 1.00 96.50 174 HIS A CA 1
ATOM 1411 C C . HIS A 1 174 ? 7.643 -1.268 -12.295 1.00 96.50 174 HIS A C 1
ATOM 1413 O O . HIS A 1 174 ? 6.654 -0.660 -11.857 1.00 96.50 174 HIS A O 1
ATOM 1419 N N . LEU A 1 175 ? 7.986 -1.230 -13.587 1.00 97.25 175 LEU A N 1
ATOM 1420 C CA . LEU A 1 175 ? 7.327 -0.389 -14.594 1.00 97.25 175 LEU A CA 1
ATOM 1421 C C . LEU A 1 175 ? 5.884 -0.812 -14.883 1.00 97.25 175 LEU A C 1
ATOM 1423 O O . LEU A 1 175 ? 5.085 0.013 -15.327 1.00 97.25 175 LEU A O 1
ATOM 1427 N N . TRP A 1 176 ? 5.513 -2.051 -14.540 1.00 96.75 176 TRP A N 1
ATOM 1428 C CA . TRP A 1 176 ? 4.137 -2.560 -14.607 1.00 96.75 176 TRP A CA 1
ATOM 1429 C C . TRP A 1 176 ? 3.118 -1.654 -13.903 1.00 96.75 176 TRP A C 1
ATOM 1431 O O . TRP A 1 176 ? 1.944 -1.665 -14.260 1.00 96.75 176 TRP A O 1
ATOM 1441 N N . ARG A 1 177 ? 3.554 -0.841 -12.931 1.00 96.88 177 ARG A N 1
ATOM 1442 C CA . ARG A 1 177 ? 2.707 0.101 -12.180 1.00 96.88 177 ARG A CA 1
ATOM 1443 C C . ARG A 1 177 ? 2.227 1.291 -13.004 1.00 96.88 177 ARG A C 1
ATOM 1445 O O . ARG A 1 177 ? 1.368 2.031 -12.529 1.00 96.88 177 ARG A O 1
ATOM 1452 N N . PHE A 1 178 ? 2.785 1.514 -14.187 1.00 96.69 178 PHE A N 1
ATOM 1453 C CA . PHE A 1 178 ? 2.496 2.657 -15.047 1.00 96.69 178 PHE A CA 1
ATOM 1454 C C . PHE A 1 178 ? 1.970 2.187 -16.398 1.00 96.69 178 PHE A C 1
ATOM 1456 O O . PHE A 1 178 ? 2.217 1.055 -16.793 1.00 96.69 178 PHE A O 1
ATOM 1463 N N . THR A 1 179 ? 1.270 3.043 -17.141 1.00 95.94 179 THR A N 1
ATOM 1464 C CA . THR A 1 179 ? 1.020 2.779 -18.568 1.00 95.94 179 THR A CA 1
ATOM 1465 C C . THR A 1 179 ? 2.348 2.775 -19.342 1.00 95.94 179 THR A C 1
ATOM 1467 O O . THR A 1 179 ? 3.303 3.400 -18.880 1.00 95.94 179 THR A O 1
ATOM 1470 N N . PRO A 1 180 ? 2.439 2.128 -20.520 1.00 96.56 180 PRO A N 1
ATOM 1471 C CA . PRO A 1 180 ? 3.668 2.120 -21.323 1.00 96.56 180 PRO A CA 1
ATOM 1472 C C . PRO A 1 180 ? 4.222 3.524 -21.617 1.00 96.56 180 PRO A C 1
ATOM 1474 O O . PRO A 1 180 ? 5.420 3.762 -21.481 1.00 96.56 180 PRO A O 1
ATOM 1477 N N . SER A 1 181 ? 3.343 4.484 -21.927 1.00 96.56 181 SER A N 1
ATOM 1478 C CA . SER A 1 181 ? 3.721 5.884 -22.156 1.00 96.56 181 SER A CA 1
ATOM 1479 C C . SER A 1 181 ? 4.354 6.534 -20.925 1.00 96.56 181 SER A C 1
ATOM 1481 O O . SER A 1 181 ? 5.395 7.175 -21.029 1.00 96.56 181 SER A O 1
ATOM 1483 N N . VAL A 1 182 ? 3.771 6.328 -19.742 1.00 96.69 182 VAL A N 1
ATOM 1484 C CA . VAL A 1 182 ? 4.307 6.875 -18.489 1.00 96.69 182 VAL A CA 1
ATOM 1485 C C . VAL A 1 182 ? 5.571 6.130 -18.057 1.00 96.69 182 VAL A C 1
ATOM 1487 O O . VAL A 1 182 ? 6.491 6.758 -17.549 1.00 96.69 182 VAL A O 1
ATOM 1490 N N . ALA A 1 183 ? 5.658 4.817 -18.281 1.00 96.94 183 ALA A N 1
ATOM 1491 C CA . ALA A 1 183 ? 6.861 4.035 -18.003 1.00 9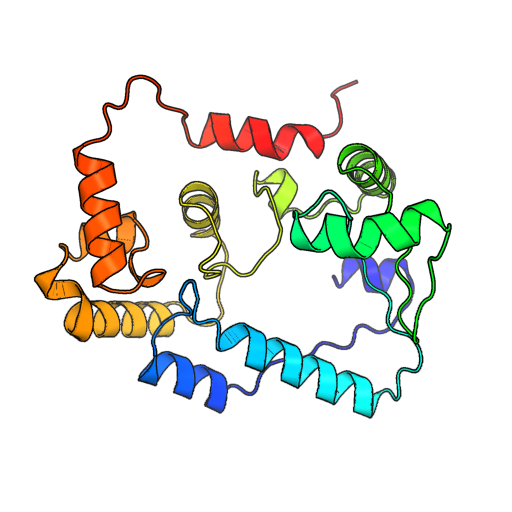6.94 183 ALA A CA 1
ATOM 1492 C C . ALA A 1 183 ? 8.065 4.542 -18.811 1.00 96.94 183 ALA A C 1
ATOM 1494 O O . ALA A 1 183 ? 9.146 4.693 -18.248 1.00 96.94 183 ALA A O 1
ATOM 1495 N N . LYS A 1 184 ? 7.858 4.886 -20.091 1.00 96.94 184 LYS A N 1
ATOM 1496 C CA . LYS A 1 184 ? 8.889 5.507 -20.932 1.00 96.94 184 LYS A CA 1
ATOM 1497 C C . LYS A 1 184 ? 9.404 6.816 -20.329 1.00 96.94 184 LYS A C 1
ATOM 1499 O O . LYS A 1 184 ? 10.612 6.997 -20.241 1.00 96.94 184 LYS A O 1
ATOM 1504 N N . LEU A 1 185 ? 8.499 7.682 -19.864 1.00 96.06 185 LEU A N 1
ATOM 1505 C CA . LEU A 1 185 ? 8.872 8.936 -19.197 1.00 96.06 185 LEU A CA 1
ATOM 1506 C C . LEU A 1 185 ? 9.679 8.679 -17.916 1.00 96.06 185 LEU A C 1
ATOM 1508 O O . LEU A 1 185 ? 10.691 9.329 -17.699 1.00 96.06 185 LEU A O 1
ATOM 1512 N N . ARG A 1 186 ? 9.293 7.690 -17.096 1.00 94.56 186 ARG A N 1
ATOM 1513 C CA . ARG A 1 186 ? 10.040 7.343 -15.870 1.00 94.56 186 ARG A CA 1
ATOM 1514 C C . ARG A 1 186 ? 11.455 6.845 -16.143 1.00 94.56 186 ARG A C 1
ATOM 1516 O O . ARG A 1 186 ? 12.346 7.125 -15.353 1.00 94.56 186 ARG A O 1
ATOM 1523 N N . LEU A 1 187 ? 11.663 6.129 -17.244 1.00 94.44 187 LEU A N 1
ATOM 1524 C CA . LEU A 1 187 ? 13.003 5.716 -17.660 1.00 94.44 187 LEU A CA 1
ATOM 1525 C C . LEU A 1 187 ? 13.840 6.885 -18.180 1.00 94.44 187 LEU A C 1
ATOM 1527 O O . LEU A 1 187 ? 15.046 6.899 -17.975 1.00 94.44 187 LEU A O 1
ATOM 1531 N N . GLN A 1 188 ? 13.223 7.856 -18.856 1.00 93.38 188 GLN A N 1
ATOM 1532 C CA . GLN A 1 188 ? 13.924 9.069 -19.284 1.00 93.38 188 GLN A CA 1
ATOM 1533 C C . GLN A 1 188 ? 14.353 9.909 -18.080 1.00 93.38 188 GLN A C 1
ATOM 1535 O O . GLN A 1 188 ? 15.521 10.266 -17.987 1.00 93.38 188 GLN A O 1
ATOM 1540 N N . GLU A 1 189 ? 13.443 10.128 -17.124 1.00 90.44 189 GLU A N 1
ATOM 1541 C CA . GLU A 1 189 ? 13.749 10.818 -15.865 1.00 90.44 189 GLU A CA 1
ATOM 1542 C C . GLU A 1 189 ? 14.934 10.164 -15.142 1.00 90.44 189 GLU A C 1
ATOM 1544 O O . GLU A 1 189 ? 15.821 10.863 -14.663 1.00 90.44 189 GLU A O 1
ATOM 1549 N N . GLU A 1 190 ? 14.976 8.831 -15.073 1.00 87.88 190 GLU A N 1
ATOM 1550 C CA . GLU A 1 190 ? 16.078 8.110 -14.429 1.00 87.88 190 GLU A CA 1
ATOM 1551 C C . GLU A 1 190 ? 17.420 8.355 -15.132 1.00 87.88 190 GLU A C 1
ATOM 1553 O O . GLU A 1 190 ? 18.393 8.690 -14.461 1.00 87.88 190 GLU A O 1
ATOM 1558 N N . LYS A 1 191 ? 17.445 8.309 -16.469 1.00 87.44 191 LYS A N 1
ATOM 1559 C CA . LYS A 1 191 ? 18.660 8.535 -17.271 1.00 87.44 191 LYS A CA 1
ATOM 1560 C C . LYS A 1 191 ? 19.175 9.970 -17.193 1.00 87.44 191 LYS A C 1
ATOM 1562 O O . LYS A 1 191 ? 20.376 10.197 -17.306 1.00 87.44 191 LYS A O 1
ATOM 1567 N N . GLU A 1 192 ? 18.272 10.933 -17.034 1.00 86.81 192 GLU A N 1
ATOM 1568 C CA . GLU A 1 192 ? 18.592 12.363 -16.949 1.00 86.81 192 GLU A CA 1
ATOM 1569 C C . GLU A 1 192 ? 18.933 12.810 -15.520 1.00 86.81 192 GLU A C 1
ATOM 1571 O O . GLU A 1 192 ? 19.510 13.881 -15.321 1.00 86.81 192 GLU A O 1
ATOM 1576 N N . THR A 1 193 ? 18.601 12.003 -14.508 1.00 82.38 193 THR A N 1
ATOM 1577 C CA . THR A 1 193 ? 18.847 12.358 -13.110 1.00 82.38 193 THR A CA 1
ATOM 1578 C C . THR A 1 193 ? 20.335 12.249 -12.783 1.00 82.38 193 THR A C 1
ATOM 1580 O O . THR A 1 193 ? 20.900 11.164 -12.656 1.00 82.38 193 THR A O 1
ATOM 1583 N N . LEU A 1 194 ? 20.973 13.393 -12.540 1.00 75.56 194 LEU A N 1
ATOM 1584 C CA . LEU A 1 194 ? 22.290 13.442 -11.912 1.00 75.56 194 LEU A CA 1
ATOM 1585 C C . LEU A 1 194 ? 22.157 13.027 -10.443 1.00 75.56 194 LEU A C 1
ATOM 1587 O O . LEU A 1 194 ? 21.657 13.777 -9.606 1.00 75.56 194 LEU A O 1
ATOM 1591 N N . HIS A 1 195 ? 22.601 11.816 -10.117 1.00 73.38 195 HIS A N 1
ATOM 1592 C CA . HIS A 1 195 ? 22.605 11.316 -8.744 1.00 73.38 195 HIS A CA 1
ATOM 1593 C C . HIS A 1 195 ? 23.728 11.967 -7.918 1.00 73.38 195 HIS A C 1
ATOM 1595 O O . HIS A 1 195 ? 24.759 11.338 -7.675 1.00 73.38 195 HIS A O 1
ATOM 1601 N N . SER A 1 196 ? 23.540 13.222 -7.501 1.00 71.12 196 SER A N 1
ATOM 1602 C CA . SER A 1 196 ? 24.491 13.950 -6.645 1.00 71.12 196 SER A CA 1
ATOM 1603 C C . SER A 1 196 ? 24.519 13.413 -5.213 1.00 71.12 196 SER A C 1
ATOM 1605 O O . SER A 1 196 ? 25.570 13.387 -4.583 1.00 71.12 196 SER A O 1
ATOM 1607 N N . GLU A 1 197 ? 23.377 12.933 -4.721 1.00 75.88 197 GLU A N 1
ATOM 1608 C CA . GLU A 1 197 ? 23.226 12.330 -3.399 1.00 75.88 197 GLU A CA 1
ATOM 1609 C C . GLU A 1 197 ? 22.514 10.983 -3.531 1.00 75.88 197 GLU A C 1
ATOM 1611 O O . GLU A 1 197 ? 21.488 10.857 -4.206 1.00 75.88 197 GLU A O 1
ATOM 1616 N N . LYS A 1 198 ? 23.076 9.949 -2.902 1.00 80.75 198 LYS A N 1
ATOM 1617 C CA . LYS A 1 198 ? 22.504 8.601 -2.881 1.00 80.75 198 LYS A CA 1
ATOM 1618 C C . LYS A 1 198 ? 22.195 8.218 -1.443 1.00 80.75 198 LYS A C 1
ATOM 1620 O O . LYS A 1 198 ? 23.070 8.275 -0.587 1.00 80.75 198 LYS A O 1
ATOM 1625 N N . LEU A 1 199 ? 20.960 7.786 -1.211 1.00 85.88 199 LEU A N 1
ATOM 1626 C CA . LEU A 1 199 ? 20.538 7.174 0.042 1.00 85.88 199 LEU A CA 1
ATOM 1627 C C . LEU A 1 199 ? 20.590 5.653 -0.118 1.00 85.88 199 LEU A C 1
ATOM 1629 O O . LEU A 1 199 ? 20.016 5.108 -1.065 1.00 85.88 199 LEU A O 1
ATOM 1633 N N . THR A 1 200 ? 21.265 4.955 0.791 1.00 89.62 200 THR A N 1
ATOM 1634 C CA . THR A 1 200 ? 21.254 3.489 0.794 1.00 89.62 200 THR A CA 1
ATOM 1635 C C . THR A 1 200 ? 19.906 2.963 1.294 1.00 89.62 200 THR A C 1
ATOM 1637 O O . THR A 1 200 ? 19.162 3.647 2.004 1.00 89.62 200 THR A O 1
ATOM 1640 N N . LEU A 1 201 ? 19.575 1.717 0.943 1.00 89.56 201 LEU A N 1
ATOM 1641 C CA . LEU A 1 201 ? 18.356 1.072 1.446 1.00 89.56 201 LEU A CA 1
ATOM 1642 C C . LEU A 1 201 ? 18.358 0.959 2.979 1.00 89.56 201 LEU A C 1
ATOM 1644 O O . LEU A 1 201 ? 17.298 1.083 3.593 1.00 89.56 201 LEU A O 1
ATOM 1648 N N . ASP A 1 202 ? 19.528 0.762 3.591 1.00 91.56 202 ASP A N 1
ATOM 1649 C CA . ASP A 1 202 ? 19.665 0.670 5.046 1.00 91.56 202 ASP A CA 1
ATOM 1650 C C . ASP A 1 202 ? 19.459 2.023 5.730 1.00 91.56 202 ASP A C 1
ATOM 1652 O O . ASP A 1 202 ? 18.727 2.089 6.715 1.00 91.56 202 ASP A O 1
ATOM 1656 N N . GLN A 1 203 ? 19.986 3.113 5.161 1.00 92.94 203 GLN A N 1
ATOM 1657 C CA . GLN A 1 203 ? 19.716 4.465 5.663 1.00 92.94 203 GLN A CA 1
ATOM 1658 C C . GLN A 1 203 ? 18.219 4.789 5.592 1.00 92.94 203 GLN A C 1
ATOM 1660 O O . GLN A 1 203 ? 17.623 5.213 6.580 1.00 92.94 203 GLN A O 1
ATOM 1665 N N . ALA A 1 204 ? 17.574 4.514 4.453 1.00 92.62 204 ALA A N 1
ATOM 1666 C CA . ALA A 1 204 ? 16.130 4.701 4.307 1.00 92.62 204 ALA A CA 1
ATOM 1667 C C . ALA A 1 204 ? 15.336 3.858 5.321 1.00 92.62 204 ALA A C 1
ATOM 1669 O O . ALA A 1 204 ? 14.366 4.331 5.916 1.00 92.62 204 ALA A O 1
ATOM 1670 N N . ARG A 1 205 ? 15.763 2.612 5.554 1.00 93.44 205 ARG A N 1
ATOM 1671 C CA . ARG A 1 205 ? 15.165 1.721 6.554 1.00 93.44 205 ARG A CA 1
ATOM 1672 C C . ARG A 1 205 ? 15.283 2.276 7.963 1.00 93.44 205 ARG A C 1
ATOM 1674 O O . ARG A 1 205 ? 14.293 2.245 8.693 1.00 93.44 205 ARG A O 1
ATOM 1681 N N . GLU A 1 206 ? 16.452 2.760 8.352 1.00 93.56 206 GLU A N 1
ATOM 1682 C CA . GLU A 1 206 ? 16.664 3.365 9.664 1.00 93.56 206 GLU A CA 1
ATOM 1683 C C . GLU A 1 206 ? 15.766 4.592 9.844 1.00 93.56 206 GLU A C 1
ATOM 1685 O O . GLU A 1 206 ? 15.006 4.658 10.810 1.00 93.56 206 GLU A O 1
ATOM 1690 N N . MET A 1 207 ? 15.729 5.486 8.850 1.00 93.19 207 MET A N 1
ATOM 1691 C CA . MET A 1 207 ? 14.865 6.670 8.865 1.00 93.19 207 MET A CA 1
ATOM 1692 C C . MET A 1 207 ? 13.392 6.306 9.084 1.00 93.19 207 MET A C 1
ATOM 1694 O O . MET A 1 207 ? 12.756 6.850 9.987 1.00 93.19 207 MET A O 1
ATOM 1698 N N . PHE A 1 208 ? 12.844 5.363 8.310 1.00 94.12 208 PHE A N 1
ATOM 1699 C CA . PHE A 1 208 ? 11.430 4.988 8.423 1.00 94.12 208 PHE A CA 1
ATOM 1700 C C . PHE A 1 208 ? 11.103 4.152 9.663 1.00 94.12 208 PHE A C 1
ATOM 1702 O O . PHE A 1 208 ? 9.971 4.216 10.143 1.00 94.12 208 PHE A O 1
ATOM 1709 N N . SER A 1 209 ? 12.052 3.362 10.173 1.00 94.75 209 SER A N 1
ATOM 1710 C CA . SER A 1 209 ? 11.840 2.518 11.357 1.00 94.75 209 SER A CA 1
ATOM 1711 C C . SER A 1 209 ? 12.032 3.270 12.677 1.00 94.75 209 SER A C 1
ATOM 1713 O O . SER A 1 209 ? 11.404 2.896 13.666 1.00 94.75 209 SER A O 1
ATOM 1715 N N . SER A 1 210 ? 12.825 4.348 12.688 1.00 93.75 210 SER A N 1
ATOM 1716 C CA . SER A 1 210 ? 13.210 5.114 13.887 1.00 93.75 210 SER A CA 1
ATOM 1717 C C . SER A 1 210 ? 12.036 5.505 14.790 1.00 93.75 210 SER A C 1
ATOM 1719 O O . SER A 1 210 ? 12.111 5.351 16.005 1.00 93.75 210 SER A O 1
ATOM 1721 N N . LEU A 1 211 ? 10.911 5.924 14.205 1.00 92.12 211 LEU A N 1
ATOM 1722 C CA . LEU A 1 211 ? 9.705 6.314 14.940 1.00 92.12 211 LEU A CA 1
ATOM 1723 C C . LEU A 1 211 ? 9.105 5.163 15.777 1.00 92.12 211 LEU A C 1
ATOM 1725 O O . LEU A 1 211 ? 8.472 5.381 16.818 1.00 92.12 211 LEU A O 1
ATOM 1729 N N . TRP A 1 212 ? 9.288 3.936 15.298 1.00 93.44 212 TRP A N 1
ATOM 1730 C CA . TRP A 1 212 ? 8.597 2.732 15.749 1.00 93.44 212 TRP A CA 1
ATOM 1731 C C . TRP A 1 212 ? 9.423 1.876 16.701 1.00 93.44 212 TRP A C 1
ATOM 1733 O O . TRP A 1 212 ? 8.861 1.073 17.445 1.00 93.44 212 TRP A O 1
ATOM 1743 N N . VAL A 1 213 ? 10.744 2.034 16.673 1.00 88.06 213 VAL A N 1
ATOM 1744 C CA . VAL A 1 213 ? 11.649 1.379 17.614 1.00 88.06 213 VAL A CA 1
ATOM 1745 C C . VAL A 1 213 ? 11.577 2.134 18.945 1.00 88.06 213 VAL A C 1
ATOM 1747 O O . VAL A 1 213 ? 11.454 3.359 18.977 1.00 88.06 213 VAL A O 1
ATOM 1750 N N . ALA A 1 214 ? 11.574 1.408 20.064 1.00 68.38 214 ALA A N 1
ATOM 1751 C CA . ALA A 1 214 ? 11.668 2.044 21.372 1.00 68.38 214 ALA A CA 1
ATOM 1752 C C . ALA A 1 214 ? 13.001 2.800 21.457 1.00 68.38 214 ALA A C 1
ATOM 1754 O O . ALA A 1 214 ? 14.039 2.249 21.084 1.00 68.38 214 ALA A O 1
ATOM 1755 N N . SER A 1 215 ? 12.978 4.044 21.942 1.00 57.00 215 SER A N 1
ATOM 1756 C CA . SER A 1 215 ? 14.204 4.739 22.329 1.00 57.00 215 SER A CA 1
ATOM 1757 C C . SER A 1 215 ? 14.961 3.805 23.268 1.00 57.00 215 SER A C 1
ATOM 1759 O O . SER A 1 215 ? 14.376 3.335 24.246 1.00 57.00 215 SER A O 1
ATOM 1761 N N . ARG A 1 216 ? 16.213 3.464 22.945 1.00 45.06 216 ARG A N 1
ATOM 1762 C CA . ARG A 1 216 ? 17.074 2.785 23.916 1.00 45.06 216 ARG A CA 1
ATOM 1763 C C . ARG A 1 216 ? 17.177 3.737 25.108 1.00 45.06 216 ARG A C 1
ATOM 1765 O O . ARG A 1 216 ? 17.723 4.826 24.946 1.00 45.06 216 ARG A O 1
ATOM 1772 N N . GLY A 1 217 ? 16.523 3.375 26.210 1.00 39.22 217 GLY A N 1
ATOM 1773 C CA . GLY A 1 217 ? 16.760 3.993 27.511 1.00 39.22 217 GLY A CA 1
ATOM 1774 C C . GLY A 1 217 ? 18.164 3.674 27.989 1.00 39.22 217 GLY A C 1
ATOM 1775 O O . GLY A 1 217 ? 18.686 2.610 27.577 1.00 39.22 217 GLY A O 1
#

InterPro domains:
  IPR014729 Rossmann-like alpha/beta/alpha sandwich fold [G3DSA:3.40.50.620] (1-137)

Mean predicted aligned error: 4.88 Å

pLDDT: mean 91.97, std 6.93, range [39.22, 98.31]

Secondary structure (DSSP, 8-state):
-HHHHHHTT---------HHHHHHHHHHH-S--SS--HHHHHHHHHHHHHHHHTT-S-EE----GGG-HHHHHHHHHHHTTT--EETTEE-TTTT--HHHHHHHHHHTT---HHHHTT-SS---TT-TT--HHHHHHHTTS--S-HHHHHHHHHHHIIIIITTTS-HHHHHHTTGGGS-HHHHHHHHHHHHH---SS---HHHHHHHHHTTTSPP--